Protein AF-E4XE89-F1 (afdb_monomer_lite)

Foldseek 3Di:
DDDDDPDDQAAAAQQDADLLRHGARGGCRVCVNVVRTDAAQDACQDQDPLRDGRRDGDDNDGDAAQDFDQDDDPVGDGRDGSPDDDDAQQDADPDPPGRDGRRPLPPPDVQPCQFDQDAAPVRHGGRDGDPNPDPNPCSYLCCDCVNPVVNVVVRPDPGPDPPPVVPPVVVPPPPPPPDPPPVVVVVVVVVVVVVVVVVVVVVVVVVPDD

pLDDT: mean 71.31, std 17.07, range [30.36, 91.56]

Organism: Oikopleura dioica (NCBI:txid34765)

Sequence (210 aa):
MYEGTCGGACTMPCDELLPCGHPCGGSCGTCNGGLLHEKCSRACGRTLMCGHICNEPCHEVCPPCDQKCSKRCSHSKCDHPCWEECVPCIEECLERGCHKVCSSGDCNHEKSSIPCQVYRSCGHKCELVQHDTDCAELHSRDNCAQCVPEVSDLFYDPIMISEDSGNILSKMQDADAQLPPLQLRIQYLEQEIFDNQGEIQRRNGKDNKF

Structure (mmCIF, N/CA/C/O backbone):
data_AF-E4XE89-F1
#
_entry.id   AF-E4XE89-F1
#
loop_
_atom_site.group_PDB
_atom_site.id
_atom_site.type_symbol
_atom_site.label_atom_id
_atom_site.label_alt_id
_atom_site.label_comp_id
_atom_site.label_asym_id
_atom_site.label_entity_id
_atom_site.label_seq_id
_atom_site.pdbx_PDB_ins_code
_atom_site.Cartn_x
_atom_site.Cartn_y
_atom_site.Cartn_z
_atom_site.occupancy
_atom_site.B_iso_or_equiv
_atom_site.auth_seq_id
_atom_site.auth_comp_id
_atom_site.auth_asym_id
_atom_site.auth_atom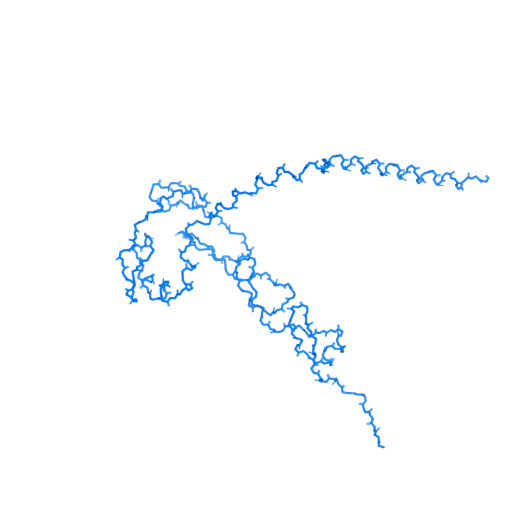_id
_atom_site.pdbx_PDB_model_num
ATOM 1 N N . MET A 1 1 ? 31.134 -9.978 -54.373 1.00 47.25 1 MET A N 1
ATOM 2 C CA . MET A 1 1 ? 30.123 -10.491 -53.422 1.00 47.25 1 MET A CA 1
ATOM 3 C C . MET A 1 1 ? 30.744 -10.323 -52.044 1.00 47.25 1 MET A C 1
ATOM 5 O O . MET A 1 1 ? 31.717 -11.004 -51.775 1.00 47.25 1 MET A O 1
ATOM 9 N N . TYR A 1 2 ? 30.426 -9.298 -51.263 1.00 41.41 2 TYR A N 1
ATOM 10 C CA . TYR A 1 2 ? 29.114 -8.992 -50.693 1.00 41.41 2 TYR A CA 1
ATOM 11 C C . TYR A 1 2 ? 28.953 -7.472 -50.509 1.00 41.41 2 TYR A C 1
ATOM 13 O O . TYR A 1 2 ? 29.866 -6.794 -50.048 1.00 41.41 2 TYR A O 1
ATOM 21 N N . GLU A 1 3 ? 27.796 -6.941 -50.891 1.00 48.56 3 GLU A N 1
ATOM 22 C CA . GLU A 1 3 ? 27.367 -5.596 -50.514 1.00 48.56 3 GLU A CA 1
ATOM 23 C C . GLU A 1 3 ? 26.830 -5.664 -49.079 1.00 48.56 3 GLU A C 1
ATOM 25 O O . GLU A 1 3 ? 25.895 -6.411 -48.799 1.00 48.56 3 GLU A O 1
ATOM 30 N N . GLY A 1 4 ? 27.459 -4.943 -48.151 1.00 51.34 4 GLY A N 1
ATOM 31 C CA . GLY A 1 4 ? 27.006 -4.843 -46.765 1.00 51.34 4 GLY A CA 1
ATOM 32 C C . GLY A 1 4 ? 26.141 -3.603 -46.589 1.00 51.34 4 GLY A C 1
ATOM 33 O O . GLY A 1 4 ? 26.660 -2.510 -46.379 1.00 51.34 4 GLY A O 1
ATOM 34 N N . THR A 1 5 ? 24.825 -3.761 -46.683 1.00 51.66 5 THR A N 1
ATOM 35 C CA . THR A 1 5 ? 23.858 -2.714 -46.344 1.00 51.66 5 THR A CA 1
ATOM 36 C C . THR A 1 5 ? 23.955 -2.368 -44.854 1.00 51.66 5 THR A C 1
ATOM 38 O O . THR A 1 5 ? 23.503 -3.127 -43.998 1.00 51.66 5 THR A O 1
ATOM 41 N N . CYS A 1 6 ? 24.526 -1.207 -44.540 1.00 55.97 6 CYS A N 1
ATOM 42 C CA . CYS A 1 6 ? 24.378 -0.532 -43.252 1.00 55.97 6 CYS A CA 1
ATOM 43 C C . CYS A 1 6 ? 22.986 0.120 -43.223 1.00 55.97 6 CYS A C 1
ATOM 45 O O . CYS A 1 6 ? 22.786 1.182 -43.807 1.00 55.97 6 CYS A O 1
ATOM 47 N N . GLY A 1 7 ? 21.995 -0.549 -42.634 1.00 56.38 7 GLY A N 1
ATOM 48 C CA . GLY A 1 7 ? 20.634 -0.000 -42.585 1.00 56.38 7 GLY A CA 1
ATOM 49 C C . GLY A 1 7 ? 19.595 -0.817 -41.819 1.00 56.38 7 GLY A C 1
ATOM 50 O O . GLY A 1 7 ? 18.410 -0.519 -41.922 1.00 56.38 7 GLY A O 1
ATOM 51 N N . GLY A 1 8 ? 19.998 -1.848 -41.072 1.00 63.81 8 GLY A N 1
ATOM 52 C CA . GLY A 1 8 ? 19.100 -2.583 -40.181 1.00 63.81 8 GLY A CA 1
ATOM 53 C C . GLY A 1 8 ? 19.344 -2.176 -38.733 1.00 63.81 8 GLY A C 1
ATOM 54 O O . GLY A 1 8 ? 20.485 -2.229 -38.275 1.00 63.81 8 GLY A O 1
ATOM 55 N N . ALA A 1 9 ? 18.295 -1.782 -38.007 1.00 74.31 9 ALA A N 1
ATOM 56 C CA . ALA A 1 9 ? 18.374 -1.656 -36.554 1.00 74.31 9 ALA A CA 1
ATOM 57 C C . ALA A 1 9 ? 18.756 -3.020 -35.956 1.00 74.31 9 ALA A C 1
ATOM 59 O O . ALA A 1 9 ? 18.206 -4.046 -36.357 1.00 74.31 9 ALA A O 1
ATOM 60 N N . CYS A 1 10 ? 19.714 -3.046 -35.029 1.00 82.50 10 CYS A N 1
ATOM 61 C CA . CYS A 1 10 ? 20.137 -4.292 -34.396 1.00 82.50 10 CYS A CA 1
ATOM 62 C C . CYS A 1 10 ? 18.983 -4.885 -33.574 1.00 82.50 10 CYS A C 1
ATOM 64 O O . CYS A 1 10 ? 18.426 -4.210 -32.714 1.00 82.50 10 CYS A O 1
ATOM 66 N N . THR A 1 11 ? 18.635 -6.147 -33.814 1.00 85.75 11 THR A N 1
ATOM 67 C CA . THR A 1 11 ? 17.503 -6.824 -33.156 1.00 85.75 11 THR A CA 1
ATOM 68 C C . THR A 1 11 ? 17.924 -7.809 -32.067 1.00 85.75 11 THR A C 1
ATOM 70 O O . THR A 1 11 ? 17.067 -8.457 -31.472 1.00 85.75 11 THR A O 1
ATOM 73 N N . MET A 1 12 ? 19.226 -7.933 -31.789 1.00 87.69 12 MET A N 1
ATOM 74 C CA . MET A 1 12 ? 19.729 -8.800 -30.718 1.00 87.69 12 MET A CA 1
ATOM 75 C C . MET A 1 12 ? 19.182 -8.352 -29.355 1.00 87.69 12 MET A C 1
ATOM 77 O O . MET A 1 12 ? 19.111 -7.140 -29.130 1.00 87.69 12 MET A O 1
ATOM 81 N N . PRO A 1 13 ? 18.809 -9.283 -28.455 1.00 89.19 13 PRO A N 1
ATOM 82 C CA . PRO A 1 13 ? 18.333 -8.939 -27.118 1.00 89.19 13 PRO A CA 1
ATOM 83 C C . PRO A 1 13 ? 19.398 -8.167 -26.337 1.00 89.19 13 PRO A C 1
ATOM 85 O O . PRO A 1 13 ? 20.599 -8.307 -26.572 1.00 89.19 13 PRO A O 1
ATOM 88 N N . CYS A 1 14 ? 18.942 -7.314 -25.429 1.00 89.88 14 CYS A N 1
ATOM 89 C CA . CYS A 1 14 ? 19.815 -6.608 -24.511 1.00 89.88 14 CYS A CA 1
ATOM 90 C C . CYS A 1 14 ? 20.020 -7.442 -23.238 1.00 89.88 14 CYS A C 1
ATOM 92 O O . CYS A 1 14 ? 19.079 -7.630 -22.473 1.00 89.88 14 CYS A O 1
ATOM 94 N N . ASP A 1 15 ? 21.249 -7.900 -22.995 1.00 85.69 15 ASP A N 1
ATOM 95 C CA . ASP A 1 15 ? 21.578 -8.787 -21.865 1.00 85.69 15 ASP A CA 1
ATOM 96 C C . ASP A 1 15 ? 21.959 -8.037 -20.567 1.00 85.69 15 ASP A C 1
ATOM 98 O O . ASP A 1 15 ? 22.442 -8.641 -19.610 1.00 85.69 15 ASP A O 1
ATOM 102 N N . GLU A 1 16 ? 21.744 -6.720 -20.516 1.00 88.88 16 GLU A N 1
ATOM 103 C CA . GLU A 1 16 ? 22.080 -5.881 -19.358 1.00 88.88 16 GLU A CA 1
ATOM 104 C C . GLU A 1 16 ? 20.993 -5.883 -18.276 1.00 88.88 16 GLU A C 1
ATOM 106 O O . GLU A 1 16 ? 19.790 -6.000 -18.549 1.00 88.88 16 GLU A O 1
ATOM 111 N N . LEU A 1 17 ? 21.424 -5.690 -17.027 1.00 89.69 17 LEU A N 1
ATOM 112 C CA . LEU A 1 17 ? 20.529 -5.497 -15.889 1.00 89.69 17 LEU A CA 1
ATOM 113 C C . LEU A 1 17 ? 20.209 -4.010 -15.716 1.00 89.69 17 LEU A C 1
ATOM 115 O O . LEU A 1 17 ? 21.091 -3.162 -15.618 1.00 89.69 17 LEU A O 1
ATOM 119 N N . LEU A 1 18 ? 18.919 -3.697 -15.624 1.00 88.44 18 LEU A N 1
ATOM 120 C CA . LEU A 1 18 ? 18.443 -2.366 -15.265 1.00 88.44 18 LEU A CA 1
ATOM 121 C C . LEU A 1 18 ? 18.816 -2.042 -13.805 1.00 88.44 18 LEU A C 1
ATOM 123 O O . LEU A 1 18 ? 18.972 -2.964 -13.003 1.00 88.44 18 LEU A O 1
ATOM 127 N N . PRO A 1 19 ? 18.837 -0.758 -13.393 1.00 85.56 19 PRO A N 1
ATOM 128 C CA . PRO A 1 19 ? 19.132 -0.362 -12.007 1.00 85.56 19 PRO A CA 1
ATOM 129 C C . PRO A 1 19 ? 18.223 -1.011 -10.953 1.00 85.56 19 PRO A C 1
ATOM 131 O O . PRO A 1 19 ? 18.616 -1.197 -9.807 1.00 85.56 19 PRO A O 1
ATOM 134 N N . CYS A 1 20 ? 17.008 -1.401 -11.347 1.00 85.19 20 CYS A N 1
ATOM 135 C CA . CYS A 1 20 ? 16.081 -2.145 -10.495 1.00 85.19 20 CYS A CA 1
ATOM 136 C C . CYS A 1 20 ? 16.442 -3.634 -10.299 1.00 85.19 20 CYS A C 1
ATOM 138 O O . CYS A 1 20 ? 15.731 -4.336 -9.586 1.00 85.19 20 CYS A O 1
ATOM 140 N N . GLY A 1 21 ? 17.507 -4.133 -10.936 1.00 86.81 21 GLY A N 1
ATOM 141 C CA . GLY A 1 21 ? 17.964 -5.525 -10.867 1.00 86.81 21 GLY A CA 1
ATOM 142 C C . GLY A 1 21 ? 17.283 -6.481 -11.854 1.00 86.81 21 GLY A C 1
ATOM 143 O O . GLY A 1 21 ? 17.607 -7.666 -11.885 1.00 86.81 21 GLY A O 1
ATOM 144 N N . HIS A 1 22 ? 16.347 -5.998 -12.674 1.00 89.44 22 HIS A N 1
ATOM 145 C CA . HIS A 1 22 ? 15.684 -6.799 -13.704 1.00 89.44 22 HIS A CA 1
ATOM 146 C C . HIS A 1 22 ? 16.425 -6.749 -15.049 1.00 89.44 22 HIS A C 1
ATOM 148 O O . HIS A 1 22 ? 16.944 -5.691 -15.401 1.00 89.44 22 HIS A O 1
ATOM 154 N N . PRO A 1 23 ? 16.424 -7.837 -15.843 1.00 90.12 23 PRO A N 1
ATOM 155 C CA . PRO A 1 23 ? 16.986 -7.816 -17.190 1.00 90.12 23 PRO A CA 1
ATOM 156 C C . PRO A 1 23 ? 16.210 -6.857 -18.093 1.00 90.12 23 PRO A C 1
ATOM 158 O O . PRO A 1 23 ? 14.981 -6.745 -17.994 1.00 90.12 23 PRO A O 1
ATOM 161 N N . CYS A 1 24 ? 16.936 -6.174 -18.973 1.00 91.56 24 CYS A N 1
ATOM 162 C CA . CYS A 1 24 ? 16.351 -5.301 -19.976 1.00 91.56 24 CYS A CA 1
ATOM 163 C C . CYS A 1 24 ? 15.461 -6.109 -20.938 1.00 91.56 24 CYS A C 1
ATOM 165 O O . CYS A 1 24 ? 15.856 -7.153 -21.444 1.00 91.56 24 CYS A O 1
ATOM 167 N N . GLY A 1 25 ? 14.243 -5.622 -21.197 1.00 90.19 25 GLY A N 1
ATOM 168 C CA . GLY A 1 25 ? 13.323 -6.236 -22.165 1.00 90.19 25 GLY A CA 1
ATOM 169 C C . GLY A 1 25 ? 13.547 -5.790 -23.614 1.00 90.19 25 GLY A C 1
ATOM 170 O O . GLY A 1 25 ? 12.843 -6.261 -24.503 1.00 90.19 25 GLY A O 1
ATOM 171 N N . GLY A 1 26 ? 14.484 -4.862 -23.837 1.00 90.75 26 GLY A N 1
ATOM 172 C CA . GLY A 1 26 ? 14.757 -4.258 -25.137 1.00 90.75 26 GLY A CA 1
ATOM 173 C C . GLY A 1 26 ? 15.736 -5.054 -26.005 1.00 90.75 26 GLY A C 1
ATOM 174 O O . GLY A 1 26 ? 16.232 -6.123 -25.649 1.00 90.75 26 GLY A O 1
ATOM 175 N N . SER A 1 27 ? 16.054 -4.478 -27.159 1.00 90.38 27 SER A N 1
ATOM 176 C CA . SER A 1 27 ? 17.048 -4.969 -28.117 1.00 90.38 27 SER A CA 1
ATOM 177 C C . SER A 1 27 ? 18.202 -3.978 -28.239 1.00 90.38 27 SER A C 1
ATOM 179 O O . SER A 1 27 ? 18.071 -2.817 -27.871 1.00 90.38 27 SER A O 1
ATOM 181 N N . CYS A 1 28 ? 19.337 -4.385 -28.800 1.00 86.94 28 CYS A N 1
ATOM 182 C CA . CYS A 1 28 ? 20.474 -3.495 -29.045 1.00 86.94 28 CYS A CA 1
ATOM 183 C C . CYS A 1 28 ? 20.072 -2.226 -29.828 1.00 86.94 28 CYS A C 1
ATOM 185 O O . CYS A 1 28 ? 20.551 -1.137 -29.519 1.00 86.94 28 CYS A O 1
ATOM 187 N N . GLY A 1 29 ? 19.146 -2.336 -30.784 1.00 86.56 29 GLY A N 1
ATOM 188 C CA . GLY A 1 29 ? 18.604 -1.199 -31.524 1.00 86.56 29 GLY A CA 1
ATOM 189 C C . GLY A 1 29 ? 17.747 -0.269 -30.663 1.00 86.56 29 GLY A C 1
ATOM 190 O O . GLY A 1 29 ? 17.942 0.943 -30.718 1.00 86.56 29 GLY A O 1
ATOM 191 N N . THR A 1 30 ? 16.840 -0.807 -29.839 1.00 87.75 30 THR A N 1
ATOM 192 C CA . THR A 1 30 ? 15.988 0.019 -28.960 1.00 87.75 30 THR A CA 1
ATOM 193 C C . THR A 1 30 ? 16.750 0.589 -27.766 1.00 87.75 30 THR A C 1
ATOM 195 O O . THR A 1 30 ? 16.457 1.697 -27.330 1.00 87.75 30 THR A O 1
ATOM 198 N N . CYS A 1 31 ? 17.794 -0.107 -27.314 1.00 89.25 31 CYS A N 1
ATOM 199 C CA . CYS A 1 31 ? 18.694 0.336 -26.255 1.00 89.25 31 CYS A CA 1
ATOM 200 C C . CYS A 1 31 ? 19.787 1.308 -26.738 1.00 89.25 31 CYS A C 1
ATOM 202 O O . CYS A 1 31 ? 20.653 1.696 -25.950 1.00 89.25 31 CYS A O 1
ATOM 204 N N . ASN A 1 32 ? 19.803 1.661 -28.031 1.00 84.25 32 ASN A N 1
ATOM 205 C CA . ASN A 1 32 ? 20.844 2.468 -28.673 1.00 84.25 32 ASN A CA 1
ATOM 206 C C . ASN A 1 32 ? 22.269 1.972 -28.342 1.00 84.25 32 ASN A C 1
ATOM 208 O O . ASN A 1 32 ? 23.131 2.735 -27.910 1.00 84.25 32 ASN A O 1
ATOM 212 N N . GLY A 1 33 ? 22.485 0.658 -28.444 1.00 75.50 33 GLY A N 1
ATOM 213 C CA . GLY A 1 33 ? 23.756 0.018 -28.100 1.00 75.50 33 GLY A CA 1
ATOM 214 C C . GLY A 1 33 ? 24.110 0.033 -26.606 1.00 75.50 33 GLY A C 1
ATOM 215 O O . GLY A 1 33 ? 25.282 -0.107 -26.279 1.00 75.50 33 GLY A O 1
ATOM 216 N N . GLY A 1 34 ? 23.130 0.213 -25.712 1.00 78.56 34 GLY A N 1
ATOM 217 C CA . GLY A 1 34 ? 23.321 0.243 -24.252 1.00 78.56 34 GLY A CA 1
ATOM 218 C C . GLY A 1 34 ? 23.365 1.649 -23.643 1.00 78.56 34 GLY A C 1
ATOM 219 O O . GLY A 1 34 ? 23.565 1.794 -22.444 1.00 78.56 34 GLY A O 1
ATOM 220 N N . LEU A 1 35 ? 23.165 2.701 -24.443 1.00 83.19 35 LEU A N 1
ATOM 221 C CA . LEU A 1 35 ? 23.123 4.084 -23.952 1.00 83.19 35 LEU A CA 1
ATOM 222 C C . LEU A 1 35 ? 21.803 4.432 -23.252 1.00 83.19 35 LEU A C 1
ATOM 224 O O . LEU A 1 35 ? 21.795 5.248 -22.333 1.00 83.19 35 LEU A O 1
ATOM 228 N N . LEU A 1 36 ? 20.686 3.859 -23.708 1.00 87.56 36 LEU A N 1
ATOM 229 C CA . LEU A 1 36 ? 19.356 4.165 -23.184 1.00 87.56 36 LEU A CA 1
ATOM 230 C C . LEU A 1 36 ? 18.494 2.910 -23.173 1.00 87.56 36 LEU A C 1
ATOM 232 O O . LEU A 1 36 ? 17.827 2.606 -24.155 1.00 87.56 36 LEU A O 1
ATOM 236 N N . HIS A 1 37 ? 18.497 2.190 -22.058 1.00 89.56 37 HIS A N 1
ATOM 237 C CA . HIS A 1 37 ? 17.657 1.008 -21.910 1.00 89.56 37 HIS A CA 1
ATOM 238 C C . HIS A 1 37 ? 16.167 1.354 -21.835 1.00 89.56 37 HIS A C 1
ATOM 240 O O . HIS A 1 37 ? 15.767 2.413 -21.343 1.00 89.56 37 HIS A O 1
ATOM 246 N N . GLU A 1 38 ? 15.334 0.413 -22.275 1.00 88.12 38 GLU A N 1
ATOM 247 C CA . GLU A 1 38 ? 13.891 0.495 -22.075 1.00 88.12 38 GLU A CA 1
ATOM 248 C C . GLU A 1 38 ? 13.522 0.452 -20.586 1.00 88.12 38 GLU A C 1
ATOM 250 O O . GLU A 1 38 ? 14.207 -0.164 -19.763 1.00 88.12 38 GLU A O 1
ATOM 255 N N . LYS A 1 39 ? 12.401 1.098 -20.241 1.00 87.75 39 LYS A N 1
ATOM 256 C CA . LYS A 1 39 ? 11.850 1.050 -18.882 1.00 87.75 39 LYS A CA 1
ATOM 257 C C . LYS A 1 39 ? 11.511 -0.389 -18.505 1.00 87.75 39 LYS A C 1
ATOM 259 O O . LYS A 1 39 ? 11.044 -1.167 -19.336 1.00 87.75 39 LYS A O 1
ATOM 264 N N . CYS A 1 40 ? 11.694 -0.730 -17.232 1.00 90.50 40 CYS A N 1
ATOM 265 C CA . CYS A 1 40 ? 11.310 -2.049 -16.757 1.00 90.50 40 CYS A CA 1
ATOM 266 C C . CYS A 1 40 ? 9.785 -2.213 -16.832 1.00 90.50 40 CYS A C 1
ATOM 268 O O . CYS A 1 40 ? 9.034 -1.410 -16.285 1.00 90.50 40 CYS A O 1
ATOM 270 N N . SER A 1 41 ? 9.337 -3.277 -17.490 1.00 88.50 41 SER A N 1
ATOM 271 C CA . SER A 1 41 ? 7.922 -3.641 -17.614 1.00 88.50 41 SER A CA 1
ATOM 272 C C . SER A 1 41 ? 7.494 -4.739 -16.636 1.00 88.50 41 SER A C 1
ATOM 274 O O . SER A 1 41 ? 6.334 -5.145 -16.633 1.00 88.50 41 SER A O 1
ATOM 276 N N . ARG A 1 42 ? 8.413 -5.238 -15.796 1.00 88.94 42 ARG A N 1
ATOM 277 C CA . ARG A 1 42 ? 8.086 -6.235 -14.768 1.00 88.94 42 ARG A CA 1
ATOM 278 C C . ARG A 1 42 ? 7.291 -5.593 -13.638 1.00 88.94 42 ARG A C 1
ATOM 280 O O . ARG A 1 42 ? 7.562 -4.452 -13.271 1.00 88.94 42 ARG A O 1
ATOM 287 N N . ALA A 1 43 ? 6.357 -6.343 -13.059 1.00 89.06 43 ALA A N 1
ATOM 288 C CA . ALA A 1 43 ? 5.657 -5.928 -11.848 1.00 89.06 43 ALA A CA 1
ATOM 289 C C . ALA A 1 43 ? 6.661 -5.681 -10.711 1.00 89.06 43 ALA A C 1
ATOM 291 O O . ALA A 1 43 ? 7.622 -6.436 -10.553 1.00 89.06 43 ALA A O 1
ATOM 292 N N . CYS A 1 44 ? 6.453 -4.614 -9.938 1.00 89.88 44 CYS A N 1
ATOM 293 C CA . CYS A 1 44 ? 7.359 -4.242 -8.859 1.00 89.88 44 CYS A CA 1
ATOM 294 C C . CYS A 1 44 ? 7.305 -5.228 -7.682 1.00 89.88 44 CYS A C 1
ATOM 296 O O . CYS A 1 44 ? 8.342 -5.739 -7.267 1.00 89.88 44 CYS A O 1
ATOM 298 N N . GLY A 1 45 ? 6.118 -5.466 -7.114 1.00 88.12 45 GLY A N 1
ATOM 299 C CA . GLY A 1 45 ? 5.904 -6.415 -6.015 1.00 88.12 45 GLY A CA 1
ATOM 300 C C . GLY A 1 45 ? 6.565 -6.050 -4.677 1.00 88.12 45 GLY A C 1
ATOM 301 O O . GLY A 1 45 ? 6.438 -6.804 -3.718 1.00 88.12 45 GLY A O 1
ATOM 302 N N . ARG A 1 46 ? 7.267 -4.911 -4.578 1.00 87.31 46 ARG A N 1
ATOM 303 C CA . ARG A 1 46 ? 7.894 -4.449 -3.328 1.00 87.31 46 ARG A CA 1
ATOM 304 C C . ARG A 1 46 ? 6.842 -3.966 -2.329 1.00 87.31 46 ARG A C 1
ATOM 306 O O . ARG A 1 46 ? 5.933 -3.226 -2.706 1.00 87.31 46 ARG A O 1
ATOM 313 N N . THR A 1 47 ? 7.024 -4.304 -1.055 1.00 88.19 47 THR A N 1
ATOM 314 C CA . THR A 1 47 ? 6.260 -3.728 0.060 1.00 88.19 47 THR A CA 1
ATOM 315 C C . THR A 1 47 ? 6.695 -2.282 0.295 1.00 88.19 47 THR A C 1
ATOM 317 O O . THR A 1 47 ? 7.878 -2.001 0.482 1.00 88.19 47 THR A O 1
ATOM 320 N N . LEU A 1 48 ? 5.743 -1.354 0.251 1.00 86.94 48 LEU A N 1
ATOM 321 C CA . LEU A 1 48 ? 5.956 0.069 0.503 1.00 86.94 48 LEU A CA 1
ATOM 322 C C . LEU A 1 48 ? 6.021 0.352 2.010 1.00 86.94 48 LEU A C 1
ATOM 324 O O . LEU A 1 48 ? 5.593 -0.458 2.825 1.00 86.94 48 LEU A O 1
ATOM 328 N N . MET A 1 49 ? 6.479 1.548 2.389 1.00 82.94 49 MET A N 1
ATOM 329 C CA . MET A 1 49 ? 6.576 1.968 3.800 1.00 82.94 49 MET A CA 1
ATOM 330 C C . MET A 1 49 ? 5.227 1.959 4.541 1.00 82.94 49 MET A C 1
ATOM 332 O O . MET A 1 49 ? 5.190 1.850 5.759 1.00 82.94 49 MET A O 1
ATOM 336 N N . CYS A 1 50 ? 4.115 2.063 3.808 1.00 81.69 50 CYS A N 1
ATOM 337 C CA . CYS A 1 50 ? 2.760 1.942 4.350 1.00 81.69 50 CYS A CA 1
ATOM 338 C C . CYS A 1 50 ? 2.291 0.484 4.535 1.00 81.69 50 CYS A C 1
ATOM 340 O O . CYS A 1 50 ? 1.161 0.268 4.958 1.00 81.69 50 CYS A O 1
ATOM 342 N N . GLY A 1 51 ? 3.112 -0.508 4.178 1.00 85.12 51 GLY A N 1
ATOM 343 C CA . GLY A 1 51 ? 2.784 -1.936 4.231 1.00 85.12 51 GLY A CA 1
ATOM 344 C C . GLY A 1 51 ? 2.078 -2.487 2.985 1.00 85.12 51 GLY A C 1
ATOM 345 O O . GLY A 1 51 ? 2.021 -3.700 2.812 1.00 85.12 51 GLY A O 1
ATOM 346 N N . HIS A 1 52 ? 1.576 -1.638 2.082 1.00 86.75 52 HIS A N 1
ATOM 347 C CA . HIS A 1 52 ? 0.947 -2.097 0.838 1.00 86.75 52 HIS A CA 1
ATOM 348 C C . HIS A 1 52 ? 1.968 -2.601 -0.191 1.00 86.75 52 HIS A C 1
ATOM 350 O O . HIS A 1 52 ? 3.084 -2.087 -0.285 1.00 86.75 52 HIS A O 1
ATOM 356 N N . ILE A 1 53 ? 1.561 -3.570 -1.013 1.00 89.19 53 ILE A N 1
ATOM 357 C CA . ILE A 1 53 ? 2.363 -4.079 -2.132 1.00 89.19 53 ILE A CA 1
ATOM 358 C C . ILE A 1 53 ? 2.245 -3.126 -3.328 1.00 89.19 53 ILE A C 1
ATOM 360 O O . ILE A 1 53 ? 1.147 -2.738 -3.725 1.00 89.19 53 ILE A O 1
ATOM 364 N N . CYS A 1 54 ? 3.382 -2.757 -3.920 1.00 89.12 54 CYS A N 1
ATOM 365 C CA . CYS A 1 54 ? 3.435 -1.959 -5.140 1.00 89.12 54 CYS A CA 1
ATOM 366 C C . CYS A 1 54 ? 3.046 -2.803 -6.363 1.00 89.12 54 CYS A C 1
ATOM 368 O O . CYS A 1 54 ? 3.792 -3.699 -6.769 1.00 89.12 54 CYS A O 1
ATOM 370 N N . ASN A 1 55 ? 1.903 -2.475 -6.967 1.00 88.44 55 ASN A N 1
ATOM 371 C CA . ASN A 1 55 ? 1.371 -3.157 -8.152 1.00 88.44 55 ASN A CA 1
ATOM 372 C C . ASN A 1 55 ? 1.779 -2.494 -9.480 1.00 88.44 55 ASN A C 1
ATOM 374 O O . ASN A 1 55 ? 1.466 -3.014 -10.548 1.00 88.44 55 ASN A O 1
ATOM 378 N N . GLU A 1 56 ? 2.506 -1.378 -9.418 1.00 89.69 56 GLU A N 1
ATOM 379 C CA . GLU A 1 56 ? 2.981 -0.651 -10.595 1.00 89.69 56 GLU A CA 1
ATOM 380 C C . GLU A 1 56 ? 4.188 -1.335 -11.266 1.00 89.69 56 GLU A C 1
ATOM 382 O O . GLU A 1 56 ? 4.877 -2.163 -10.646 1.00 89.69 56 GLU A O 1
ATOM 387 N N . PRO A 1 57 ? 4.499 -0.976 -12.530 1.00 90.38 57 PRO A N 1
ATOM 388 C CA . PRO A 1 57 ? 5.742 -1.374 -13.172 1.00 90.38 57 PRO A CA 1
ATOM 389 C C . PRO A 1 57 ? 6.954 -0.987 -12.326 1.00 90.38 57 PRO A C 1
ATOM 391 O O . PRO A 1 57 ? 6.993 0.057 -11.665 1.00 90.38 57 PRO A O 1
ATOM 394 N N . CYS A 1 58 ? 7.961 -1.851 -12.342 1.00 90.75 58 CYS A N 1
ATOM 395 C CA . CYS A 1 58 ? 9.166 -1.666 -11.564 1.00 90.75 58 CYS A CA 1
ATOM 396 C C . CYS A 1 58 ? 9.895 -0.388 -12.002 1.00 90.75 58 CYS A C 1
ATOM 398 O O . CYS A 1 58 ? 10.231 -0.196 -13.168 1.00 90.75 58 CYS A O 1
ATOM 400 N N . HIS A 1 59 ? 10.171 0.474 -11.035 1.00 86.00 59 HIS A N 1
ATOM 401 C CA . HIS A 1 59 ? 10.984 1.673 -11.197 1.00 86.00 59 HIS A CA 1
ATOM 402 C C . HIS A 1 59 ? 12.125 1.633 -10.183 1.00 86.00 59 HIS A C 1
ATOM 404 O O . HIS A 1 59 ? 12.093 0.839 -9.247 1.00 86.00 59 HIS A O 1
ATOM 410 N N . GLU A 1 60 ? 13.139 2.479 -10.329 1.00 84.38 60 GLU A N 1
ATOM 411 C CA . GLU A 1 60 ? 14.193 2.595 -9.313 1.00 84.38 60 GLU A CA 1
ATOM 412 C C . GLU A 1 60 ? 13.579 2.941 -7.942 1.00 84.38 60 GLU A C 1
ATOM 414 O O . GLU A 1 60 ? 13.746 2.212 -6.958 1.00 84.38 60 GLU A O 1
ATOM 419 N N . VAL A 1 61 ? 12.713 3.956 -7.941 1.00 85.44 61 VAL A N 1
ATOM 420 C CA . VAL A 1 61 ? 11.918 4.395 -6.793 1.00 85.44 61 VAL A CA 1
ATOM 421 C C . VAL A 1 61 ? 10.443 4.114 -7.065 1.00 85.44 61 VAL A C 1
ATOM 423 O O . VAL A 1 61 ? 9.926 4.466 -8.125 1.00 85.44 61 VAL A O 1
ATOM 426 N N . CYS A 1 62 ? 9.762 3.459 -6.123 1.00 87.50 62 CYS A N 1
ATOM 427 C CA . CYS A 1 62 ? 8.323 3.235 -6.233 1.00 87.50 62 CYS A CA 1
ATOM 428 C C . CYS A 1 62 ? 7.555 4.564 -6.162 1.00 87.50 62 CYS A C 1
ATOM 430 O O . CYS A 1 62 ? 7.924 5.429 -5.363 1.00 87.50 62 CYS A O 1
ATOM 432 N N . PRO A 1 63 ? 6.458 4.709 -6.923 1.00 88.19 63 PRO A N 1
ATOM 433 C CA . PRO A 1 63 ? 5.545 5.826 -6.728 1.00 88.19 63 PRO A CA 1
ATOM 434 C C . PRO A 1 63 ? 4.893 5.767 -5.333 1.00 88.19 63 PRO A C 1
ATOM 436 O O . PRO A 1 63 ? 4.917 4.715 -4.677 1.00 88.19 63 PRO A O 1
ATOM 439 N N . PRO A 1 64 ? 4.292 6.878 -4.870 1.00 87.12 64 PRO A N 1
ATOM 440 C CA . PRO A 1 64 ? 3.426 6.862 -3.699 1.00 87.12 64 PRO A CA 1
ATOM 441 C C . PRO A 1 64 ? 2.344 5.788 -3.837 1.00 87.12 64 PRO A C 1
ATOM 443 O O . PRO A 1 64 ? 1.823 5.550 -4.925 1.00 87.12 64 PRO A O 1
ATOM 446 N N . CYS A 1 65 ? 2.015 5.146 -2.720 1.00 89.00 65 CYS A N 1
ATOM 447 C CA . CYS A 1 65 ? 0.914 4.190 -2.651 1.00 89.00 65 CYS A CA 1
ATOM 448 C C . CYS A 1 65 ? -0.396 4.878 -3.069 1.00 89.00 65 CYS A C 1
ATOM 450 O O . CYS A 1 65 ? -0.648 5.997 -2.655 1.00 89.00 65 CYS A O 1
ATOM 452 N N . ASP A 1 66 ? -1.235 4.226 -3.865 1.00 86.81 66 ASP A N 1
ATOM 453 C CA . ASP A 1 66 ? -2.553 4.730 -4.286 1.00 86.81 66 ASP A CA 1
ATOM 454 C C . ASP A 1 66 ? -3.713 3.990 -3.597 1.00 86.81 66 ASP A C 1
ATOM 456 O O . ASP A 1 66 ? -4.888 4.305 -3.796 1.00 86.81 66 ASP A O 1
ATOM 460 N N . GLN A 1 67 ? -3.379 3.002 -2.768 1.00 87.81 67 GLN A N 1
ATOM 461 C CA . GLN A 1 67 ? -4.340 2.182 -2.050 1.00 87.81 67 GLN A CA 1
ATOM 462 C C . GLN A 1 67 ? -5.041 2.987 -0.956 1.00 87.81 67 GLN A C 1
ATOM 464 O O . GLN A 1 67 ? -4.500 3.944 -0.393 1.00 87.81 67 GLN A O 1
ATOM 469 N N . LYS A 1 68 ? -6.256 2.559 -0.608 1.00 87.88 68 LYS A N 1
ATOM 470 C CA . LYS A 1 68 ? -6.976 3.107 0.544 1.00 87.88 68 LYS A CA 1
ATOM 471 C C . LYS A 1 68 ? -6.228 2.802 1.836 1.00 87.88 68 LYS A C 1
ATOM 473 O O . LYS A 1 68 ? -5.583 1.764 1.966 1.00 87.88 68 LYS A O 1
ATOM 478 N N . CYS A 1 69 ? -6.350 3.691 2.808 1.00 85.50 69 CYS A N 1
ATOM 479 C CA . CYS A 1 69 ? -5.810 3.459 4.132 1.00 85.50 69 CYS A CA 1
ATOM 480 C C . CYS A 1 69 ? -6.449 2.218 4.783 1.00 85.50 69 CYS A C 1
ATOM 482 O O . CYS A 1 69 ? -7.660 2.002 4.718 1.00 85.50 69 CYS A O 1
ATOM 484 N N . SER A 1 70 ? -5.622 1.395 5.429 1.00 82.62 70 SER A N 1
ATOM 485 C CA . SER A 1 70 ? -6.062 0.213 6.177 1.00 82.62 70 SER A CA 1
ATOM 486 C C . SER A 1 70 ? -6.539 0.547 7.595 1.00 82.62 70 SER A C 1
ATOM 488 O O . SER A 1 70 ? -7.162 -0.296 8.244 1.00 82.62 70 SER A O 1
ATOM 490 N N . LYS A 1 71 ? -6.289 1.773 8.084 1.00 78.94 71 LYS A N 1
ATOM 491 C CA . LYS A 1 71 ? -6.681 2.194 9.434 1.00 78.94 71 LYS A CA 1
ATOM 492 C C . LYS A 1 71 ? -8.202 2.237 9.586 1.00 78.94 71 LYS A C 1
ATOM 494 O O . LYS A 1 71 ? -8.932 2.746 8.734 1.00 78.94 71 LYS A O 1
ATOM 499 N N . ARG A 1 72 ? -8.673 1.740 10.725 1.00 84.06 72 ARG A N 1
ATOM 500 C CA . ARG A 1 72 ? -10.079 1.759 11.132 1.00 84.06 72 ARG A CA 1
ATOM 501 C C . ARG A 1 72 ? -10.186 1.822 12.650 1.00 84.06 72 ARG A C 1
ATOM 503 O O . ARG A 1 72 ? -9.269 1.406 13.351 1.00 84.06 72 ARG A O 1
ATOM 510 N N . CYS A 1 73 ? -11.326 2.285 13.133 1.00 79.00 73 CYS A N 1
ATOM 511 C CA . CYS A 1 73 ? -11.744 2.144 14.521 1.00 79.00 73 CYS A CA 1
ATOM 512 C C . CYS A 1 73 ? -13.111 1.444 14.576 1.00 79.00 73 CYS A C 1
ATOM 514 O O . CYS A 1 73 ? -13.622 0.967 13.558 1.00 79.00 73 CYS A O 1
ATOM 516 N N . SER A 1 74 ? -13.693 1.355 15.768 1.00 78.94 74 SER A N 1
ATOM 517 C CA . SER A 1 74 ? -15.040 0.820 15.967 1.00 78.94 74 SER A CA 1
ATOM 518 C C . SER A 1 74 ? -16.143 1.740 15.423 1.00 78.94 74 SER A C 1
ATOM 520 O O . SER A 1 74 ? -17.232 1.253 15.135 1.00 78.94 74 SER A O 1
ATOM 522 N N . HIS A 1 75 ? -15.858 3.032 15.220 1.00 77.62 75 HIS A N 1
ATOM 523 C CA . HIS A 1 75 ? -16.804 4.003 14.659 1.00 77.62 75 HIS A CA 1
ATOM 524 C C . HIS A 1 75 ? -16.797 4.033 13.130 1.00 77.62 75 HIS A C 1
ATOM 526 O O . HIS A 1 75 ? -17.843 4.065 12.486 1.00 77.62 75 HIS A O 1
ATOM 532 N N . SER A 1 76 ? -15.609 4.033 12.526 1.00 78.69 76 SER A N 1
ATOM 533 C CA . SER A 1 76 ? -15.460 4.249 11.089 1.00 78.69 76 SER A CA 1
ATOM 534 C C . SER A 1 76 ? -14.183 3.631 10.528 1.00 78.69 76 SER A C 1
ATOM 536 O O . SER A 1 76 ? -13.224 3.312 11.241 1.00 78.69 76 SER A O 1
ATOM 538 N N . LYS A 1 77 ? -14.181 3.450 9.208 1.00 83.56 77 LYS A N 1
ATOM 539 C CA . LYS A 1 77 ? -13.010 3.075 8.421 1.00 83.56 77 LYS A CA 1
ATOM 540 C C . LYS A 1 77 ? -12.458 4.324 7.736 1.00 83.56 77 LYS A C 1
ATOM 542 O O . LYS A 1 77 ? -13.232 5.157 7.275 1.00 83.56 77 LYS A O 1
ATOM 547 N N . CYS A 1 78 ? -11.135 4.442 7.649 1.00 83.94 78 CYS A N 1
ATOM 548 C CA . CYS A 1 78 ? -10.525 5.487 6.839 1.00 83.94 78 CYS A CA 1
ATOM 549 C C . CYS A 1 78 ? -10.730 5.177 5.348 1.00 83.94 78 CYS A C 1
ATOM 551 O O . CYS A 1 78 ? -10.342 4.111 4.871 1.00 83.94 78 CYS A O 1
ATOM 553 N N . ASP A 1 79 ? -11.328 6.115 4.615 1.00 85.44 79 ASP A N 1
ATOM 554 C CA . ASP A 1 79 ? -11.570 5.989 3.171 1.00 85.44 79 ASP A CA 1
ATOM 555 C C . ASP A 1 79 ? -10.591 6.801 2.309 1.00 85.44 79 ASP A C 1
ATOM 557 O O . ASP A 1 79 ? -10.653 6.736 1.078 1.00 85.44 79 ASP A O 1
ATOM 561 N N . HIS A 1 80 ? -9.670 7.526 2.945 1.00 86.62 80 HIS A N 1
ATOM 562 C CA . HIS A 1 80 ? -8.638 8.314 2.278 1.00 86.62 80 HIS A CA 1
ATOM 563 C C . HIS A 1 80 ? -7.501 7.436 1.731 1.00 86.62 80 HIS A C 1
ATOM 565 O O . HIS A 1 80 ? -7.306 6.302 2.190 1.00 86.62 80 HIS A O 1
ATOM 571 N N . PRO A 1 81 ? -6.725 7.942 0.758 1.00 89.06 81 PRO A N 1
ATOM 572 C CA . PRO A 1 81 ? -5.483 7.310 0.338 1.00 89.06 81 PRO A CA 1
ATOM 573 C C . PRO A 1 81 ? -4.511 7.090 1.507 1.00 89.06 81 PRO A C 1
ATOM 575 O O . PRO A 1 81 ? -4.391 7.910 2.411 1.00 89.06 81 PRO A O 1
ATOM 578 N N . CYS A 1 82 ? -3.768 5.986 1.462 1.00 87.44 82 CYS A N 1
ATOM 579 C CA . CYS A 1 82 ? -2.796 5.553 2.477 1.00 87.44 82 CYS A CA 1
ATOM 580 C C . CYS A 1 82 ? -1.695 6.582 2.811 1.00 87.44 82 CYS A C 1
ATOM 582 O O . CYS A 1 82 ? -1.090 6.496 3.877 1.00 87.44 82 CYS A O 1
ATOM 584 N N . TRP A 1 83 ? -1.388 7.497 1.889 1.00 85.25 83 TRP A N 1
ATOM 585 C CA . TRP A 1 83 ? -0.346 8.516 2.041 1.00 85.25 83 TRP A CA 1
ATOM 586 C C . TRP A 1 83 ? -0.858 9.810 2.673 1.00 85.25 83 TRP A C 1
ATOM 588 O O . TRP A 1 83 ? -0.046 10.649 3.060 1.00 85.25 83 TRP A O 1
ATOM 598 N N . GLU A 1 84 ? -2.177 9.981 2.776 1.00 86.81 84 GLU A N 1
ATOM 599 C CA . GLU A 1 84 ? -2.765 11.097 3.504 1.00 86.81 84 GLU A CA 1
ATOM 600 C C . GLU A 1 84 ? -2.746 10.811 5.010 1.00 86.81 84 GLU A C 1
ATOM 602 O O . GLU A 1 84 ? -2.952 9.680 5.468 1.00 86.81 84 GLU A O 1
ATOM 607 N N . GLU A 1 85 ? -2.496 11.855 5.800 1.00 84.19 85 GLU A N 1
ATOM 608 C CA . GLU A 1 85 ? -2.605 11.762 7.250 1.00 84.19 85 GLU A CA 1
ATOM 609 C C . GLU A 1 85 ? -4.050 11.432 7.642 1.00 84.19 85 GLU A C 1
ATOM 611 O O . GLU A 1 85 ? -5.009 12.044 7.172 1.00 84.19 85 GLU A O 1
ATOM 616 N N . CYS A 1 86 ? -4.214 10.440 8.517 1.00 85.19 86 CYS A N 1
ATOM 617 C CA . CYS A 1 86 ? -5.537 10.063 8.991 1.00 85.19 86 CYS A CA 1
ATOM 618 C C . CYS A 1 86 ? -6.034 11.077 10.014 1.00 85.19 86 CYS A C 1
ATOM 620 O O . CYS A 1 86 ? -5.370 11.319 11.022 1.00 85.19 86 CYS A O 1
ATOM 622 N N . VAL A 1 87 ? -7.244 11.589 9.793 1.00 84.56 87 VAL A N 1
ATOM 623 C CA . VAL A 1 87 ? -7.926 12.422 10.781 1.00 84.56 87 VAL A CA 1
ATOM 624 C C . VAL A 1 87 ? -8.232 11.565 12.016 1.00 84.56 87 VAL A C 1
ATOM 626 O O . VAL A 1 87 ? -8.853 10.506 11.876 1.00 84.56 87 VAL A O 1
ATOM 629 N N . PRO A 1 88 ? -7.807 11.982 13.221 1.00 85.31 88 PRO A N 1
ATOM 630 C CA . PRO A 1 88 ? -8.135 11.260 14.440 1.00 85.31 88 PRO A CA 1
ATOM 631 C C . PRO A 1 88 ? -9.655 11.243 14.650 1.00 85.31 88 PRO A C 1
ATOM 633 O O . PRO A 1 88 ? -10.328 12.269 14.566 1.00 85.31 88 PRO A O 1
ATOM 636 N N . CYS A 1 89 ? -10.202 10.068 14.952 1.00 83.56 89 CYS A N 1
ATOM 637 C CA . CYS A 1 89 ? -11.578 9.907 15.406 1.00 83.56 89 CYS A CA 1
ATOM 638 C C . CYS A 1 89 ? -11.813 10.658 16.729 1.00 83.56 89 CYS A C 1
ATOM 640 O O . CYS A 1 89 ? -11.128 10.401 17.727 1.00 83.56 89 CYS A O 1
ATOM 642 N N . ILE A 1 90 ? -12.800 11.556 16.728 1.00 84.88 90 ILE A N 1
ATOM 643 C CA . ILE A 1 90 ? -13.181 12.385 17.880 1.00 84.88 90 ILE A CA 1
ATOM 644 C C . ILE A 1 90 ? -14.430 11.876 18.619 1.00 84.88 90 ILE A C 1
ATOM 646 O O . ILE A 1 90 ? -14.894 12.527 19.550 1.00 84.88 90 ILE A O 1
ATOM 650 N N . GLU A 1 91 ? -14.985 10.738 18.197 1.00 82.00 91 GLU A N 1
ATOM 651 C CA . GLU A 1 91 ? -16.163 10.139 18.829 1.00 82.00 91 GLU A CA 1
ATOM 652 C C . GLU A 1 91 ? -15.821 9.569 20.211 1.00 82.00 91 GLU A C 1
ATOM 654 O O . GLU A 1 91 ? -14.680 9.169 20.476 1.00 82.00 91 GLU A O 1
ATOM 659 N N . GLU A 1 92 ? -16.814 9.549 21.101 1.00 80.94 92 GLU A N 1
ATOM 660 C CA . GLU A 1 92 ? -16.695 8.899 22.406 1.00 80.94 92 GLU A CA 1
ATOM 661 C C . GLU A 1 92 ? -16.546 7.390 22.223 1.00 80.94 92 GLU A C 1
ATOM 663 O O . GLU A 1 92 ? -17.225 6.791 21.397 1.00 80.94 92 GLU A O 1
ATOM 668 N N . CYS A 1 93 ? -15.666 6.762 22.999 1.00 80.56 93 CYS A N 1
ATOM 669 C CA . CYS A 1 93 ? -15.488 5.320 22.937 1.00 80.56 93 CYS A CA 1
ATOM 670 C C . CYS A 1 93 ? -16.808 4.564 23.193 1.00 80.56 93 CYS A C 1
ATOM 672 O O . CYS A 1 93 ? -17.521 4.839 24.155 1.00 80.56 93 CYS A O 1
ATOM 674 N N . LEU A 1 94 ? -17.092 3.552 22.365 1.00 76.19 94 LEU A N 1
ATOM 675 C CA . LEU A 1 94 ? -18.269 2.684 22.505 1.00 76.19 94 LEU A CA 1
ATOM 676 C C . LEU A 1 94 ? -18.246 1.801 23.764 1.00 76.19 94 LEU A C 1
ATOM 678 O O . LEU A 1 94 ? -19.277 1.227 24.123 1.00 76.19 94 LEU A O 1
ATOM 682 N N . GLU A 1 95 ? -17.095 1.658 24.429 1.00 72.75 95 GLU A N 1
ATOM 683 C CA . GLU A 1 95 ? -16.987 0.817 25.619 1.00 72.75 95 GLU A CA 1
ATOM 684 C C . GLU A 1 95 ? -17.749 1.421 26.805 1.00 72.75 95 GLU A C 1
ATOM 686 O O . GLU A 1 95 ? -17.622 2.604 27.139 1.00 72.75 95 GLU A O 1
ATOM 691 N N . ARG A 1 96 ? -18.524 0.584 27.501 1.00 67.94 96 ARG A N 1
ATOM 692 C CA . ARG A 1 96 ? -19.378 1.044 28.600 1.00 67.94 96 ARG A CA 1
ATOM 693 C C . ARG A 1 96 ? -18.547 1.628 29.740 1.00 67.94 96 ARG A C 1
ATOM 695 O O . ARG A 1 96 ? -17.698 0.959 30.318 1.00 67.94 96 ARG A O 1
ATOM 702 N N . GLY A 1 97 ? -18.861 2.868 30.109 1.00 71.06 97 GLY A N 1
ATOM 703 C CA . GLY A 1 97 ? -18.178 3.582 31.190 1.00 71.06 97 GLY A CA 1
ATOM 704 C C . GLY A 1 97 ? -16.864 4.246 30.772 1.00 71.06 97 GLY A C 1
ATOM 705 O O . GLY A 1 97 ? -16.196 4.837 31.619 1.00 71.06 97 GLY A O 1
ATOM 706 N N . CYS A 1 98 ? -16.497 4.196 29.487 1.00 72.56 98 CYS A N 1
ATOM 707 C CA . CYS A 1 98 ? -15.392 4.978 28.954 1.00 72.56 98 CYS A CA 1
ATOM 708 C C . CYS A 1 98 ? -15.906 6.246 28.270 1.00 72.56 98 CYS A C 1
ATOM 710 O O . CYS A 1 98 ? -16.500 6.191 27.204 1.00 72.56 98 CYS A O 1
ATOM 712 N N . HIS A 1 99 ? -15.620 7.400 28.866 1.00 80.06 99 HIS A N 1
ATOM 713 C CA . HIS A 1 99 ? -15.972 8.714 28.311 1.00 80.06 99 HIS A CA 1
ATOM 714 C C . HIS A 1 99 ? -14.782 9.392 27.619 1.00 80.06 99 HIS A C 1
ATOM 716 O O . HIS A 1 99 ? -14.685 10.617 27.582 1.00 80.06 99 HIS A O 1
ATOM 722 N N . LYS A 1 100 ? -13.817 8.597 27.142 1.00 79.81 100 LYS A N 1
ATOM 723 C CA . LYS A 1 100 ? -12.642 9.105 26.428 1.00 79.81 100 LYS A CA 1
ATOM 724 C C . LYS A 1 100 ? -12.900 9.151 24.926 1.00 79.81 100 LYS A C 1
ATOM 726 O O . LYS A 1 100 ? -13.729 8.412 24.398 1.00 79.81 100 LYS A O 1
ATOM 731 N N . VAL A 1 101 ? -12.148 10.011 24.250 1.00 80.62 101 VAL A N 1
ATOM 732 C CA . VAL A 1 101 ? -12.160 10.137 22.792 1.00 80.62 101 VAL A CA 1
ATOM 733 C C . VAL A 1 101 ? -11.460 8.932 22.162 1.00 80.62 101 VAL A C 1
ATOM 735 O O . VAL A 1 101 ? -10.378 8.558 22.594 1.00 80.62 101 VAL A O 1
ATOM 738 N N . CYS A 1 102 ? -12.027 8.360 21.100 1.00 79.69 102 CYS A N 1
ATOM 739 C CA . CYS A 1 102 ? -11.519 7.154 20.436 1.00 79.69 102 CYS A CA 1
ATOM 740 C C . CYS A 1 102 ? -10.022 7.205 20.075 1.00 79.69 102 CYS A C 1
ATOM 742 O O . CYS A 1 102 ? -9.332 6.191 20.155 1.00 79.69 102 CYS A O 1
ATOM 744 N N . SER A 1 103 ? -9.512 8.367 19.662 1.00 80.75 103 SER A N 1
ATOM 745 C CA . SER A 1 103 ? -8.107 8.523 19.252 1.00 80.75 103 SER A CA 1
ATOM 746 C C . SER A 1 103 ? -7.126 8.750 20.394 1.00 80.75 103 SER A C 1
ATOM 748 O O . SER A 1 103 ? -5.937 8.901 20.129 1.00 80.75 103 SER A O 1
ATOM 750 N N . SER A 1 104 ? -7.583 8.813 21.647 1.00 75.50 104 SER A N 1
ATOM 751 C CA . SER A 1 104 ? -6.688 9.101 22.769 1.00 75.50 104 SER A CA 1
ATOM 752 C C . SER A 1 104 ? -5.706 7.959 23.046 1.00 75.50 104 SER A C 1
ATOM 754 O O . SER A 1 104 ? -4.660 8.202 23.641 1.00 75.50 104 SER A O 1
ATOM 756 N N . GLY A 1 105 ? -6.004 6.729 22.600 1.00 66.69 105 GLY A N 1
ATOM 757 C CA . GLY A 1 105 ? -5.106 5.566 22.686 1.00 66.69 105 GLY A CA 1
ATOM 758 C C . GLY A 1 105 ? -4.806 5.080 24.113 1.00 66.69 105 GLY A C 1
ATOM 759 O O . GLY A 1 105 ? -4.248 4.007 24.295 1.00 66.69 105 GLY A O 1
ATOM 760 N N . ASP A 1 106 ? -5.224 5.834 25.127 1.00 66.81 106 ASP A N 1
ATOM 761 C CA . ASP A 1 106 ? -5.069 5.587 26.562 1.00 66.81 106 ASP A CA 1
ATOM 762 C C . ASP A 1 106 ? -6.347 4.996 27.185 1.00 66.81 106 ASP A C 1
ATOM 764 O O . ASP A 1 106 ? -6.597 5.071 28.400 1.00 66.81 106 ASP A O 1
ATOM 768 N N . CYS A 1 107 ? -7.203 4.436 26.337 1.00 63.69 107 CYS A N 1
ATOM 769 C CA . CYS A 1 107 ? -8.365 3.691 26.754 1.00 63.69 107 CYS A CA 1
ATOM 770 C C . CYS A 1 107 ? -7.897 2.317 27.241 1.00 63.69 107 CYS A C 1
ATOM 772 O O . CYS A 1 107 ? -7.785 1.368 26.469 1.00 63.69 107 CYS A O 1
ATOM 774 N N . ASN A 1 108 ? -7.593 2.223 28.536 1.00 56.97 108 ASN A N 1
ATOM 775 C CA . ASN A 1 108 ? -7.225 0.970 29.186 1.00 56.97 108 ASN A CA 1
ATOM 776 C C . ASN A 1 108 ? -8.495 0.141 29.434 1.00 56.97 108 ASN A C 1
ATOM 778 O O . ASN A 1 108 ? -8.942 -0.041 30.566 1.00 56.97 108 ASN A O 1
ATOM 782 N N . HIS A 1 109 ? -9.143 -0.274 28.346 1.00 62.88 109 HIS A N 1
ATOM 783 C CA . HIS A 1 109 ? -10.154 -1.311 28.406 1.00 62.88 109 HIS A CA 1
ATOM 784 C C . HIS A 1 109 ? -9.401 -2.585 28.733 1.00 62.88 109 HIS A C 1
ATOM 786 O O . HIS A 1 109 ? -8.593 -3.056 27.931 1.00 62.88 109 HIS A O 1
ATOM 792 N N . GLU A 1 110 ? -9.617 -3.104 29.935 1.00 52.88 110 GLU A N 1
ATOM 793 C CA . GLU A 1 110 ? -9.234 -4.465 30.267 1.00 52.88 110 GLU A CA 1
ATOM 794 C C . GLU A 1 110 ? -9.838 -5.332 29.160 1.00 52.88 110 GLU A C 1
ATOM 796 O O . GLU A 1 110 ? -11.062 -5.454 29.101 1.00 52.88 110 GLU A O 1
ATOM 801 N N . LYS A 1 111 ? -9.010 -5.795 28.199 1.00 51.34 111 LYS A N 1
ATOM 802 C CA . LYS A 1 111 ? -9.447 -6.674 27.105 1.00 51.34 111 LYS A CA 1
ATOM 803 C C . LYS A 1 111 ? -10.210 -7.769 27.813 1.00 51.34 111 LYS A C 1
ATOM 805 O O . LYS A 1 111 ? -9.586 -8.554 28.528 1.00 51.34 111 LYS A O 1
ATOM 810 N N . SER A 1 112 ? -11.538 -7.768 27.735 1.00 53.16 112 SER A N 1
ATOM 811 C CA . SER A 1 112 ? -12.268 -8.758 28.497 1.00 53.16 112 SER A CA 1
ATOM 812 C C . SER A 1 112 ? -11.902 -10.062 27.825 1.00 53.16 112 SER A C 1
ATOM 814 O O . SER A 1 112 ? -12.245 -10.294 26.667 1.00 53.16 112 SER A O 1
ATOM 816 N N . SER A 1 113 ? -11.153 -10.904 28.527 1.00 55.72 113 SER A N 1
ATOM 817 C CA . SER A 1 113 ? -10.711 -12.209 28.039 1.00 55.72 113 SER A CA 1
ATOM 818 C C . SER A 1 113 ? -11.880 -13.191 27.953 1.00 55.72 113 SER A C 1
ATOM 820 O O . SER A 1 113 ? -11.682 -14.385 28.148 1.00 55.72 113 SER A O 1
ATOM 822 N N . ILE A 1 114 ? -13.106 -12.699 27.725 1.00 61.72 114 ILE A N 1
ATOM 823 C CA . ILE A 1 114 ? -14.304 -13.490 27.493 1.00 61.72 114 ILE A CA 1
ATOM 824 C C . ILE A 1 114 ? -14.121 -14.099 26.104 1.00 61.72 114 ILE A C 1
ATOM 826 O O . ILE A 1 114 ? -14.288 -13.402 25.094 1.00 61.72 114 ILE A O 1
ATOM 830 N N . PRO A 1 115 ? -13.727 -15.380 26.037 1.00 65.62 115 PRO A N 1
ATOM 831 C CA . PRO A 1 115 ? -13.490 -16.026 24.768 1.00 65.62 115 PRO A CA 1
ATOM 832 C C . PRO A 1 115 ? -14.837 -16.272 24.101 1.00 65.62 115 PRO A C 1
ATOM 834 O O . PRO A 1 115 ? -15.805 -16.648 24.775 1.00 65.62 115 PRO A O 1
ATOM 837 N N . CYS A 1 116 ? -14.889 -16.105 22.782 1.00 74.81 116 CYS A N 1
ATOM 838 C CA . CYS A 1 116 ? -16.042 -16.542 22.016 1.00 74.81 116 CYS A CA 1
ATOM 839 C C . CYS A 1 116 ? -16.248 -18.051 22.236 1.00 74.81 116 CYS A C 1
ATOM 841 O O . CYS A 1 116 ? -15.317 -18.856 22.138 1.00 74.81 116 CYS A O 1
ATOM 843 N N . GLN A 1 117 ? -17.476 -18.441 22.580 1.00 78.19 117 GLN A N 1
ATOM 844 C CA . GLN A 1 117 ? -17.822 -19.844 22.847 1.00 78.19 117 GLN A CA 1
ATOM 845 C C . GLN A 1 117 ? -18.350 -20.567 21.604 1.00 78.19 117 GLN A C 1
ATOM 847 O O . GLN A 1 117 ? -18.721 -21.740 21.672 1.00 78.19 117 GLN A O 1
ATOM 852 N N . VAL A 1 118 ? -18.390 -19.877 20.465 1.00 83.56 118 VAL A N 1
ATOM 853 C CA . VAL A 1 118 ? -18.949 -20.391 19.220 1.00 83.56 118 VAL A CA 1
ATOM 854 C C . VAL A 1 118 ? -17.884 -21.135 18.412 1.00 83.56 118 VAL A C 1
ATOM 856 O O . VAL A 1 118 ? -16.697 -20.794 18.391 1.00 83.56 118 VAL A O 1
ATOM 859 N N . TYR A 1 119 ? -18.328 -22.188 17.730 1.00 85.75 119 TYR A N 1
ATOM 860 C CA . TYR A 1 119 ? -17.529 -22.922 16.758 1.00 85.75 119 TYR A CA 1
ATOM 861 C C . TYR A 1 119 ? -17.751 -22.351 15.361 1.00 85.75 119 TYR A C 1
ATOM 863 O O . TYR A 1 119 ? -18.874 -22.039 14.963 1.00 85.75 119 TYR A O 1
ATOM 871 N N . ARG A 1 120 ? -16.664 -22.242 14.601 1.00 85.12 120 ARG A N 1
ATOM 872 C CA . ARG A 1 120 ? -16.686 -21.816 13.200 1.00 85.12 120 ARG A CA 1
ATOM 873 C C . ARG A 1 120 ? -17.364 -22.881 12.331 1.00 85.12 120 ARG A C 1
ATOM 875 O O . ARG A 1 120 ? -17.420 -24.051 12.704 1.00 85.12 120 ARG A O 1
ATOM 882 N N . SER A 1 121 ? -17.791 -22.517 11.125 1.00 87.38 121 SER A N 1
ATOM 883 C CA . SER A 1 121 ? -18.399 -23.424 10.142 1.00 87.38 121 SER A CA 1
ATOM 884 C C . SER A 1 121 ? -17.464 -24.555 9.704 1.00 87.38 121 SER A C 1
ATOM 886 O O . SER A 1 121 ? -17.927 -25.599 9.253 1.00 87.38 121 SER A O 1
ATOM 888 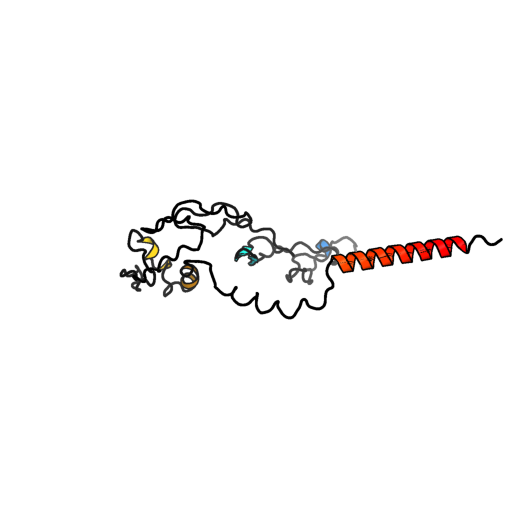N N . CYS A 1 122 ? -16.150 -24.385 9.885 1.00 89.75 122 CYS A N 1
ATOM 889 C CA . CYS A 1 122 ? -15.150 -25.433 9.685 1.00 89.75 122 CYS A CA 1
ATOM 890 C C . CYS A 1 122 ? -15.017 -26.416 10.864 1.00 89.75 122 CYS A C 1
ATOM 892 O O . CYS A 1 122 ? -14.247 -27.365 10.759 1.00 89.75 122 CYS A O 1
ATOM 894 N N . GLY A 1 123 ? -15.723 -26.194 11.978 1.00 86.88 123 GLY A N 1
ATOM 895 C CA . GLY A 1 123 ? -15.683 -27.036 13.178 1.00 86.88 123 GLY A CA 1
ATOM 896 C C . GLY A 1 123 ? -14.573 -26.698 14.179 1.00 86.88 123 GLY A C 1
ATOM 897 O O . GLY A 1 123 ? -14.481 -27.347 15.217 1.00 86.88 123 GLY A O 1
ATOM 898 N N . HIS A 1 124 ? -13.750 -25.679 13.919 1.00 88.88 124 HIS A N 1
ATOM 899 C CA . HIS A 1 124 ? -12.732 -25.210 14.865 1.00 88.88 124 HIS A CA 1
ATOM 900 C C . HIS A 1 124 ? -13.307 -24.186 15.846 1.00 88.88 124 HIS A C 1
ATOM 902 O O . HIS A 1 124 ? -14.190 -23.397 15.495 1.00 88.88 124 HIS A O 1
ATOM 908 N N . LYS A 1 125 ? -12.791 -24.190 17.080 1.00 85.19 125 LYS A N 1
ATOM 909 C CA . LYS A 1 125 ? -13.187 -23.230 18.115 1.00 85.19 125 LYS A CA 1
ATOM 910 C C . LYS A 1 125 ? -12.747 -21.820 17.712 1.00 85.19 125 LYS A C 1
ATOM 912 O O . LYS A 1 125 ? -11.649 -21.647 17.189 1.00 85.19 125 LYS A O 1
ATOM 917 N N . CYS A 1 126 ? -13.597 -20.818 17.931 1.00 81.94 126 CYS A N 1
ATOM 918 C CA . CYS A 1 126 ? -13.176 -19.437 17.750 1.00 81.94 126 CYS A CA 1
ATOM 919 C C . CYS A 1 126 ? -12.172 -19.033 18.845 1.00 81.94 126 CYS A C 1
ATOM 921 O O . CYS A 1 126 ? -12.409 -19.261 20.028 1.00 81.94 126 CYS A O 1
ATOM 923 N N . GLU A 1 127 ? -11.045 -18.449 18.440 1.00 73.75 127 GLU A N 1
ATOM 924 C CA . GLU A 1 127 ? -9.965 -18.016 19.342 1.00 73.75 127 GLU A CA 1
ATOM 925 C C . GLU A 1 127 ? -10.064 -16.519 19.693 1.00 73.75 127 GLU A C 1
ATOM 927 O O . GLU A 1 127 ? -9.287 -16.009 20.495 1.00 73.75 127 GLU A O 1
ATOM 932 N N . LEU A 1 128 ? -11.037 -15.811 19.112 1.00 71.75 128 LEU A N 1
ATOM 933 C CA . LEU A 1 128 ? -11.245 -14.380 19.312 1.00 71.75 128 LEU A CA 1
ATOM 934 C C . LEU A 1 128 ? -12.052 -14.099 20.589 1.00 71.75 128 LEU A C 1
ATOM 936 O O . LEU A 1 128 ? -12.830 -14.931 21.066 1.00 71.75 128 LEU A O 1
ATOM 940 N N . VAL A 1 129 ? -11.886 -12.892 21.127 1.00 68.38 129 VAL A N 1
ATOM 941 C CA . VAL A 1 129 ? -12.579 -12.406 22.330 1.00 68.38 129 VAL A CA 1
ATOM 942 C C . VAL A 1 129 ? -13.648 -11.368 21.968 1.00 68.38 129 VAL A C 1
ATOM 944 O O . VAL A 1 129 ? -13.488 -10.629 21.001 1.00 68.38 129 VAL A O 1
ATOM 947 N N . GLN A 1 130 ? -14.745 -11.333 22.734 1.00 62.31 130 GLN A N 1
ATOM 948 C CA . GLN A 1 130 ? -15.800 -10.298 22.695 1.00 62.31 130 GLN A CA 1
ATOM 949 C C . GLN A 1 130 ? -16.366 -9.893 21.311 1.00 62.31 130 GLN A C 1
ATOM 951 O O . GLN A 1 130 ? -16.525 -8.709 21.029 1.00 62.31 130 GLN A O 1
ATOM 956 N N . HIS A 1 131 ? -16.751 -10.849 20.459 1.00 65.62 131 HIS A N 1
ATOM 957 C CA . HIS A 1 131 ? -17.440 -10.548 19.186 1.00 65.62 131 HIS A CA 1
ATOM 958 C C . HIS A 1 131 ? -18.799 -11.269 19.038 1.00 65.62 131 HIS A C 1
ATOM 960 O O . HIS A 1 131 ? -19.282 -11.525 17.936 1.00 65.62 131 HIS A O 1
ATOM 966 N N . ASP A 1 132 ? -19.427 -11.607 20.167 1.00 54.94 132 ASP A N 1
ATOM 967 C CA . ASP A 1 132 ? -20.598 -12.495 20.235 1.00 54.94 132 ASP A CA 1
ATOM 968 C C . ASP A 1 132 ? -21.920 -11.867 19.757 1.00 54.94 132 ASP A C 1
ATOM 970 O O . ASP A 1 132 ? -22.906 -12.582 19.595 1.00 54.94 132 ASP A O 1
ATOM 974 N N . THR A 1 133 ? -21.983 -10.550 19.532 1.00 53.81 133 THR A N 1
ATOM 975 C CA . THR A 1 133 ? -23.276 -9.865 19.373 1.00 53.81 133 THR A CA 1
ATOM 976 C C . THR A 1 133 ? -23.840 -9.778 17.955 1.00 53.81 133 THR A C 1
ATOM 978 O O . THR A 1 133 ? -25.017 -9.472 17.875 1.00 53.81 133 THR A O 1
ATOM 981 N N . ASP A 1 134 ? -23.090 -10.064 16.876 1.00 52.66 134 ASP A N 1
ATOM 982 C CA . ASP A 1 134 ? -23.643 -10.287 15.512 1.00 52.66 134 ASP A CA 1
ATOM 983 C C . ASP A 1 134 ? -22.522 -10.552 14.480 1.00 52.66 134 ASP A C 1
ATOM 985 O O . ASP A 1 134 ? -22.112 -9.669 13.726 1.00 52.66 134 ASP A O 1
ATOM 989 N N . CYS A 1 135 ? -21.939 -11.757 14.461 1.00 61.34 135 CYS A N 1
ATOM 990 C CA . CYS A 1 135 ? -20.737 -12.021 13.649 1.00 61.34 135 CYS A CA 1
ATOM 991 C C . CYS A 1 135 ? -20.729 -13.384 12.935 1.00 61.34 135 CYS A C 1
ATOM 993 O O . CYS A 1 135 ? -19.706 -14.071 12.927 1.00 61.34 135 CYS A O 1
ATOM 995 N N . ALA A 1 136 ? -21.836 -13.789 12.300 1.00 63.69 136 ALA A N 1
ATOM 996 C CA . ALA A 1 136 ? -21.870 -15.017 11.487 1.00 63.69 136 ALA A CA 1
ATOM 997 C C . ALA A 1 136 ? -20.738 -15.069 10.436 1.00 63.69 136 ALA A C 1
ATOM 999 O O . ALA A 1 136 ? -20.185 -16.136 10.173 1.00 63.69 136 ALA A O 1
ATOM 1000 N N . GLU A 1 137 ? -20.336 -13.912 9.901 1.00 66.00 137 GLU A N 1
ATOM 1001 C CA . GLU A 1 137 ? -19.252 -13.792 8.921 1.00 66.00 137 GLU A CA 1
ATOM 1002 C C . GLU A 1 137 ? -17.874 -14.156 9.500 1.00 66.00 137 GLU A C 1
ATOM 1004 O O . GLU A 1 137 ? -17.080 -14.819 8.831 1.00 66.00 137 GLU A O 1
ATOM 1009 N N . LEU A 1 138 ? -17.599 -13.817 10.767 1.00 68.62 138 LEU A N 1
ATOM 1010 C CA . LEU A 1 138 ? -16.333 -14.165 11.429 1.00 68.62 138 LEU A CA 1
ATOM 1011 C C . LEU A 1 138 ? -16.237 -15.656 11.757 1.00 68.62 138 LEU A C 1
ATOM 1013 O O . LEU A 1 138 ? -15.133 -16.175 11.900 1.00 68.62 138 LEU A O 1
ATOM 1017 N N . HIS A 1 139 ? -17.368 -16.362 11.818 1.00 81.25 139 HIS A N 1
ATOM 1018 C CA . HIS A 1 139 ? -17.428 -17.802 12.049 1.00 81.25 139 HIS A CA 1
ATOM 1019 C C . HIS A 1 139 ? -17.312 -18.639 10.769 1.00 81.25 139 HIS A C 1
ATOM 1021 O O . HIS A 1 139 ? -17.647 -19.819 10.788 1.00 81.25 139 HIS A O 1
ATOM 1027 N N . SER A 1 140 ? -16.812 -18.089 9.661 1.00 83.50 140 SER A N 1
ATOM 1028 C CA . SER A 1 140 ? 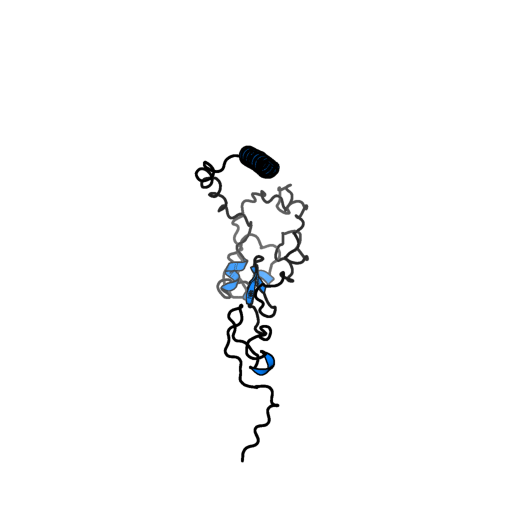-16.526 -18.862 8.448 1.00 83.50 140 SER A CA 1
ATOM 1029 C C . SER A 1 140 ? -15.189 -19.624 8.525 1.00 83.50 140 SER A C 1
ATOM 1031 O O . SER A 1 140 ? -14.337 -19.367 9.388 1.00 83.50 140 SER A O 1
ATOM 1033 N N . ARG A 1 141 ? -14.995 -20.570 7.593 1.00 83.94 141 ARG A N 1
ATOM 1034 C CA . ARG A 1 141 ? -13.713 -21.258 7.364 1.00 83.94 141 ARG A CA 1
ATOM 1035 C C . ARG A 1 141 ? -12.610 -20.273 6.972 1.00 83.94 141 ARG A C 1
ATOM 1037 O O . ARG A 1 141 ? -11.481 -20.441 7.422 1.00 83.94 141 ARG A O 1
ATOM 1044 N N . ASP A 1 142 ? -12.957 -19.253 6.193 1.00 82.62 142 ASP A N 1
ATOM 1045 C CA . ASP A 1 142 ? -12.011 -18.276 5.644 1.00 82.62 142 ASP A CA 1
ATOM 1046 C C . ASP A 1 142 ? -11.402 -17.376 6.717 1.00 82.62 142 ASP A C 1
ATOM 1048 O O . ASP A 1 142 ? -10.354 -16.795 6.497 1.00 82.62 142 ASP A O 1
ATOM 1052 N N . ASN A 1 143 ? -12.029 -17.292 7.892 1.00 75.12 143 ASN A N 1
ATOM 1053 C CA . ASN A 1 143 ? -11.532 -16.516 9.024 1.00 75.12 143 ASN A CA 1
ATOM 1054 C C . ASN A 1 143 ? -10.782 -17.377 10.062 1.00 75.12 143 ASN A C 1
ATOM 1056 O O . ASN A 1 143 ? -10.433 -16.886 11.137 1.00 75.12 143 ASN A O 1
ATOM 1060 N N . CYS A 1 144 ? -10.583 -18.675 9.802 1.00 83.25 144 CYS A N 1
ATOM 1061 C CA . CYS A 1 144 ? -9.991 -19.616 10.750 1.00 83.25 144 CYS A CA 1
ATOM 1062 C C . CYS A 1 144 ? -8.476 -19.739 10.552 1.00 83.25 144 CYS A C 1
ATOM 1064 O O . CYS A 1 144 ? -8.053 -20.334 9.567 1.00 83.25 144 CYS A O 1
ATOM 1066 N N . ALA A 1 145 ? -7.673 -19.316 11.534 1.00 78.75 145 ALA A N 1
ATOM 1067 C CA . ALA A 1 145 ? -6.210 -19.454 11.508 1.00 78.75 145 ALA A CA 1
ATOM 1068 C C . ALA A 1 145 ? -5.720 -20.909 11.331 1.00 78.75 145 ALA A C 1
ATOM 1070 O O . ALA A 1 145 ? -4.656 -21.151 10.771 1.00 78.75 145 ALA A O 1
ATOM 1071 N N . GLN A 1 146 ? -6.517 -21.900 11.749 1.00 81.94 146 GLN A N 1
ATOM 1072 C CA . GLN A 1 146 ? -6.198 -23.323 11.560 1.00 81.94 146 GLN A CA 1
ATOM 1073 C C . GLN A 1 146 ? -6.488 -23.827 10.132 1.00 81.94 146 GLN A C 1
ATOM 1075 O O . GLN A 1 146 ? -5.994 -24.880 9.740 1.00 81.94 146 GLN A O 1
ATOM 1080 N N . CYS A 1 147 ? -7.321 -23.125 9.356 1.00 82.88 147 CYS A N 1
ATOM 1081 C CA . CYS A 1 147 ? -7.633 -23.474 7.961 1.00 82.88 147 CYS A CA 1
ATOM 1082 C C . CYS A 1 147 ? -6.937 -22.567 6.945 1.00 82.88 147 CYS A C 1
ATOM 1084 O O . CYS A 1 147 ? -6.673 -23.018 5.833 1.00 82.88 147 CYS A O 1
ATOM 1086 N N . VAL A 1 148 ? -6.687 -21.316 7.324 1.00 81.44 148 VAL A N 1
ATOM 1087 C CA . VAL A 1 148 ? -6.062 -20.268 6.519 1.00 81.44 148 VAL A CA 1
ATOM 1088 C C . VAL A 1 148 ? -5.007 -19.604 7.414 1.00 81.44 148 VAL A C 1
ATOM 1090 O O . VAL A 1 148 ? -5.341 -18.702 8.181 1.00 81.44 148 VAL A O 1
ATOM 1093 N N . PRO A 1 149 ? -3.756 -20.096 7.417 1.00 69.75 149 PRO A N 1
ATOM 1094 C CA . PRO A 1 149 ? -2.702 -19.608 8.310 1.00 69.75 149 PRO A CA 1
ATOM 1095 C C . PRO A 1 149 ? -2.452 -18.100 8.198 1.00 69.75 149 PRO A C 1
ATOM 1097 O O . PRO A 1 149 ? -2.169 -17.457 9.205 1.00 69.75 149 PRO A O 1
ATOM 1100 N N . GLU A 1 150 ? -2.645 -17.526 7.006 1.00 64.31 150 GLU A N 1
ATOM 1101 C CA . GLU A 1 150 ? -2.491 -16.094 6.710 1.00 64.31 150 GLU A CA 1
ATOM 1102 C C . GLU A 1 150 ? -3.445 -15.210 7.529 1.00 64.31 150 GLU A C 1
ATOM 1104 O O . GLU A 1 150 ? -3.231 -14.012 7.699 1.00 64.31 150 GLU A O 1
ATOM 1109 N N . VAL A 1 151 ? -4.517 -15.797 8.056 1.00 64.81 151 VAL A N 1
ATOM 1110 C CA . VAL A 1 151 ? -5.500 -15.097 8.875 1.00 64.81 151 VAL A CA 1
ATOM 1111 C C . VAL A 1 151 ? -4.991 -14.846 10.294 1.00 64.81 151 VAL A C 1
ATOM 1113 O O . VAL A 1 151 ? -5.402 -13.873 10.924 1.00 64.81 151 VAL A O 1
ATOM 1116 N N . SER A 1 152 ? -4.067 -15.669 10.798 1.00 56.91 152 SER A N 1
ATOM 1117 C CA . SER A 1 152 ? -3.464 -15.472 12.124 1.00 56.91 152 SER A CA 1
ATOM 1118 C C . SER A 1 152 ? -2.793 -14.099 12.260 1.00 56.91 152 SER A C 1
ATOM 1120 O O . SER A 1 152 ? -2.793 -13.524 13.348 1.00 56.91 152 SER A O 1
ATOM 1122 N N . ASP A 1 153 ? -2.292 -13.556 11.149 1.00 52.34 153 ASP A N 1
ATOM 1123 C CA . ASP A 1 153 ? -1.565 -12.285 11.090 1.00 52.34 153 ASP A CA 1
ATOM 1124 C C . ASP A 1 153 ? -2.494 -11.057 11.026 1.00 52.34 153 ASP A C 1
ATOM 1126 O O . ASP A 1 153 ? -2.040 -9.925 11.167 1.00 52.34 153 ASP A O 1
ATOM 1130 N N . LEU A 1 154 ? -3.804 -11.258 10.826 1.00 48.69 154 LEU A N 1
ATOM 1131 C CA . LEU A 1 154 ? -4.797 -10.182 10.678 1.00 48.69 154 LEU A CA 1
ATOM 1132 C C . LEU A 1 154 ? -5.623 -9.922 11.946 1.00 48.69 154 LEU A C 1
ATOM 1134 O O . LEU A 1 154 ? -6.264 -8.877 12.056 1.00 48.69 154 LEU A O 1
ATOM 1138 N N . PHE A 1 155 ? -5.652 -10.870 12.889 1.00 48.31 155 PHE A N 1
ATOM 1139 C CA . PHE A 1 155 ? -6.547 -10.826 14.054 1.00 48.31 155 PHE A CA 1
ATOM 1140 C C . PHE A 1 155 ? -5.889 -10.342 15.356 1.00 48.31 155 PHE A C 1
ATOM 1142 O O . PHE A 1 155 ? -6.603 -10.024 16.310 1.00 48.31 155 PHE A O 1
ATOM 1149 N N . TYR A 1 156 ? -4.562 -10.213 15.397 1.00 40.50 156 TYR A N 1
ATOM 1150 C CA . TYR A 1 156 ? -3.848 -9.588 16.510 1.00 40.50 156 TYR A CA 1
ATOM 1151 C C . TYR A 1 156 ? -3.433 -8.159 16.155 1.00 40.50 156 TYR A C 1
ATOM 1153 O O . TYR A 1 156 ? -2.293 -7.928 15.790 1.00 40.50 156 TYR A O 1
ATOM 1161 N N . ASP A 1 157 ? -4.353 -7.203 16.305 1.00 33.25 157 ASP A N 1
ATOM 1162 C CA . ASP A 1 157 ? -3.975 -5.836 16.697 1.00 33.25 157 ASP A CA 1
ATOM 1163 C C . ASP A 1 157 ? -5.143 -5.059 17.337 1.00 33.25 157 ASP A C 1
ATOM 1165 O O . ASP A 1 157 ? -5.703 -4.117 16.769 1.00 33.25 157 ASP A O 1
ATOM 1169 N N . PRO A 1 158 ? -5.551 -5.406 18.572 1.00 39.44 158 PRO A N 1
ATOM 1170 C CA . PRO A 1 158 ? -6.194 -4.449 19.448 1.00 39.44 158 PRO A CA 1
ATOM 1171 C C . PRO A 1 158 ? -5.067 -3.652 20.117 1.00 39.44 158 PRO A C 1
ATOM 1173 O O . PRO A 1 158 ? -4.493 -4.127 21.103 1.00 39.44 158 PRO A O 1
ATOM 1176 N N . ILE A 1 159 ? -4.811 -2.452 19.579 1.00 33.84 159 ILE A N 1
ATOM 1177 C CA . ILE A 1 159 ? -3.822 -1.443 20.006 1.00 33.84 159 ILE A CA 1
ATOM 1178 C C . ILE A 1 159 ? -2.425 -1.654 19.392 1.00 33.84 159 ILE A C 1
ATOM 1180 O O . ILE A 1 159 ? -1.601 -2.389 19.924 1.00 33.84 159 ILE A O 1
ATOM 1184 N N . MET A 1 160 ? -2.125 -0.882 18.340 1.00 30.36 160 MET A N 1
ATOM 1185 C CA . MET A 1 160 ? -0.756 -0.472 18.006 1.00 30.36 160 MET A CA 1
ATOM 1186 C C . MET A 1 160 ? -0.216 0.423 19.132 1.00 30.36 160 MET A C 1
ATOM 1188 O O . MET A 1 160 ? -0.195 1.645 19.023 1.00 30.36 160 MET A O 1
ATOM 1192 N N . ILE A 1 161 ? 0.193 -0.197 20.232 1.00 34.22 161 ILE A N 1
ATOM 1193 C CA . ILE A 1 161 ? 1.268 0.280 21.094 1.00 34.22 161 ILE A CA 1
ATOM 1194 C C . ILE A 1 161 ? 2.112 -0.965 21.337 1.00 34.22 161 ILE A C 1
ATOM 1196 O O . ILE A 1 161 ? 1.899 -1.702 22.297 1.00 34.22 161 ILE A O 1
ATOM 1200 N N . SER A 1 162 ? 3.063 -1.230 20.443 1.00 32.12 162 SER A N 1
ATOM 1201 C CA . SER A 1 162 ? 4.238 -1.962 20.885 1.00 32.12 162 SER A CA 1
ATOM 1202 C C . SER A 1 162 ? 5.052 -1.003 21.752 1.00 32.12 162 SER A C 1
ATOM 1204 O O . SER A 1 162 ? 5.593 0.007 21.294 1.00 32.12 162 SER A O 1
ATOM 1206 N N . GLU A 1 163 ? 5.125 -1.321 23.040 1.00 40.84 163 GLU A N 1
ATOM 1207 C CA . GLU A 1 163 ? 6.080 -0.774 24.001 1.00 40.84 163 GLU A CA 1
ATOM 1208 C C . GLU A 1 163 ? 7.518 -1.232 23.689 1.00 40.84 163 GLU A C 1
ATOM 1210 O O . GLU A 1 163 ? 8.264 -1.613 24.579 1.00 40.84 163 GLU A O 1
ATOM 1215 N N . ASP A 1 164 ? 7.951 -1.112 22.431 1.00 40.16 164 ASP A N 1
ATOM 1216 C CA . ASP A 1 164 ? 9.367 -1.173 22.044 1.00 40.16 164 ASP A CA 1
ATOM 1217 C C . ASP A 1 164 ? 9.920 0.221 21.697 1.00 40.16 164 ASP A C 1
ATOM 1219 O O . ASP A 1 164 ? 11.020 0.373 21.169 1.00 40.16 164 ASP A O 1
ATOM 1223 N N . SER A 1 165 ? 9.204 1.278 22.096 1.00 43.47 165 SER A N 1
ATOM 1224 C CA . SER A 1 165 ? 9.809 2.601 22.330 1.00 43.47 165 SER A CA 1
ATOM 1225 C C . SER A 1 165 ? 10.428 2.731 23.734 1.00 43.47 165 SER A C 1
ATOM 1227 O O . SER A 1 165 ? 10.959 3.781 24.092 1.00 43.47 165 SER A O 1
ATOM 1229 N N . GLY A 1 166 ? 10.443 1.649 24.518 1.00 36.44 166 GLY A N 1
ATOM 1230 C CA . GLY A 1 166 ? 11.049 1.578 25.848 1.00 36.44 166 GLY A CA 1
ATOM 1231 C C . GLY A 1 166 ? 12.569 1.374 25.888 1.00 36.44 166 GLY A C 1
ATOM 1232 O O . GLY A 1 166 ? 13.063 0.914 26.912 1.00 36.44 166 GLY A O 1
ATOM 1233 N N . ASN A 1 167 ? 13.333 1.671 24.822 1.00 42.72 167 ASN A N 1
ATOM 1234 C CA . ASN A 1 167 ? 14.802 1.778 24.915 1.00 42.72 167 ASN A CA 1
ATOM 1235 C C . ASN A 1 167 ? 15.476 2.597 23.793 1.00 42.72 167 ASN A C 1
ATOM 1237 O O . ASN A 1 167 ? 16.496 2.180 23.241 1.00 42.72 167 ASN A O 1
ATOM 1241 N N . ILE A 1 168 ? 14.945 3.780 23.462 1.00 35.31 168 ILE A N 1
ATOM 1242 C CA . ILE A 1 168 ? 15.695 4.763 22.647 1.00 35.31 168 ILE A CA 1
ATOM 1243 C C . ILE A 1 168 ? 16.018 6.047 23.433 1.00 35.31 168 ILE A C 1
ATOM 1245 O O . ILE A 1 168 ? 16.916 6.783 23.042 1.00 35.31 168 ILE A O 1
ATOM 1249 N N . LEU A 1 169 ? 15.442 6.266 24.626 1.00 39.75 169 LEU A N 1
ATOM 1250 C CA . LEU A 1 169 ? 15.854 7.386 25.492 1.00 39.75 169 LEU A CA 1
ATOM 1251 C C . LEU A 1 169 ? 16.982 7.050 26.491 1.00 39.75 169 LEU A C 1
ATOM 1253 O O . LEU A 1 169 ? 17.590 7.962 27.039 1.00 39.75 169 LEU A O 1
ATOM 1257 N N . SER A 1 170 ? 17.340 5.773 26.674 1.00 43.72 170 SER A N 1
ATOM 1258 C CA . SER A 1 170 ? 18.498 5.341 27.489 1.00 43.72 170 SER A CA 1
ATOM 1259 C C . SER A 1 170 ? 19.731 4.932 26.673 1.00 43.72 170 SER A C 1
ATOM 1261 O O . SER A 1 170 ? 20.735 4.519 27.244 1.00 43.72 170 SER A O 1
ATOM 1263 N N . LYS A 1 171 ? 19.699 5.082 25.342 1.00 39.41 171 LYS A N 1
ATOM 1264 C CA . LYS A 1 171 ? 20.887 4.939 24.474 1.00 39.41 171 LYS A CA 1
ATOM 1265 C C . LYS A 1 171 ? 21.303 6.231 23.766 1.00 39.41 171 LYS A C 1
ATOM 1267 O O . LYS A 1 171 ? 22.249 6.217 22.988 1.00 39.41 171 LYS A O 1
ATOM 1272 N N . MET A 1 172 ? 20.661 7.355 24.089 1.00 40.88 172 MET A N 1
ATOM 1273 C CA . MET A 1 172 ? 21.080 8.693 23.648 1.00 40.88 172 MET A CA 1
ATOM 1274 C C . MET A 1 172 ? 21.801 9.497 24.745 1.00 40.88 172 MET A C 1
ATOM 1276 O O . MET A 1 172 ? 22.046 10.682 24.559 1.00 40.88 172 MET A O 1
ATOM 1280 N N . GLN A 1 173 ? 22.180 8.878 25.871 1.00 47.16 173 GLN A N 1
ATOM 1281 C CA . GLN A 1 173 ? 22.934 9.566 26.931 1.00 47.16 173 GLN A CA 1
ATOM 1282 C C . GLN A 1 173 ? 24.465 9.471 26.818 1.00 47.16 173 GLN A C 1
ATOM 1284 O O . GLN A 1 173 ? 25.135 10.153 27.579 1.00 47.16 173 GLN A O 1
ATOM 1289 N N . ASP A 1 174 ? 25.025 8.771 25.821 1.00 45.22 174 ASP A N 1
ATOM 1290 C CA . ASP A 1 174 ? 26.490 8.665 25.657 1.00 45.22 174 ASP A CA 1
ATOM 1291 C C . ASP A 1 174 ? 27.020 9.043 24.255 1.00 45.22 174 ASP A C 1
ATOM 1293 O O . ASP A 1 174 ? 28.146 8.694 23.904 1.00 45.22 174 ASP A O 1
ATOM 1297 N N . ALA A 1 175 ? 26.254 9.775 23.434 1.00 43.78 175 ALA A N 1
ATOM 1298 C CA . ALA A 1 175 ? 26.698 10.141 22.077 1.00 43.78 175 ALA A CA 1
ATOM 1299 C C . ALA A 1 175 ? 26.466 11.607 21.662 1.00 43.78 175 ALA A C 1
ATOM 1301 O O . ALA A 1 175 ? 26.513 11.899 20.472 1.00 43.78 175 ALA A O 1
ATOM 1302 N N . ASP A 1 176 ? 26.273 12.533 22.610 1.00 38.88 176 ASP A N 1
ATOM 1303 C CA . ASP A 1 176 ? 26.181 13.976 22.301 1.00 38.88 176 ASP A CA 1
ATOM 1304 C C . ASP A 1 176 ? 27.075 14.858 23.196 1.00 38.88 176 ASP A C 1
ATOM 1306 O O . ASP A 1 176 ? 26.789 16.015 23.489 1.00 38.88 176 ASP A O 1
ATOM 1310 N N . ALA A 1 177 ? 28.206 14.303 23.645 1.00 45.22 177 ALA A N 1
ATOM 1311 C CA . ALA A 1 177 ? 29.208 15.023 24.436 1.00 45.22 177 ALA A CA 1
ATOM 1312 C C . ALA A 1 177 ? 30.362 15.620 23.600 1.00 45.22 177 ALA A C 1
ATOM 1314 O O . ALA A 1 177 ? 31.365 16.044 24.173 1.00 45.22 177 ALA A O 1
ATOM 1315 N N . GLN A 1 178 ? 30.278 15.645 22.262 1.00 52.72 178 GLN A N 1
ATOM 1316 C CA . GLN A 1 178 ? 31.384 16.146 21.421 1.00 52.72 178 GLN A CA 1
ATOM 1317 C C . GLN A 1 178 ? 31.001 17.129 20.316 1.00 52.72 178 GLN A C 1
ATOM 1319 O O . GLN A 1 178 ? 31.896 17.613 19.621 1.00 52.72 178 GLN A O 1
ATOM 1324 N N . LEU A 1 179 ? 29.729 17.496 20.162 1.00 48.12 179 LEU A N 1
ATOM 1325 C CA . LEU A 1 179 ? 29.366 18.542 19.212 1.00 48.12 179 LEU A CA 1
ATOM 1326 C C . LEU A 1 179 ? 29.109 19.854 19.962 1.00 48.12 179 LEU A C 1
ATOM 1328 O O . LEU A 1 179 ? 28.198 19.924 20.787 1.00 48.12 179 LEU A O 1
ATOM 1332 N N . PRO A 1 180 ? 29.934 20.898 19.740 1.00 49.22 180 PRO A N 1
ATOM 1333 C CA . PRO A 1 180 ? 29.734 22.170 20.409 1.00 49.22 180 PRO A CA 1
ATOM 1334 C C . PRO A 1 180 ? 28.372 22.756 20.002 1.00 49.22 180 PRO A C 1
ATOM 1336 O O . PRO A 1 180 ? 27.974 22.610 18.841 1.00 49.22 180 PRO A O 1
ATOM 1339 N N . PRO A 1 181 ? 27.668 23.438 20.928 1.00 58.00 181 PRO A N 1
ATOM 1340 C CA . PRO A 1 181 ? 26.373 24.052 20.663 1.00 58.00 181 PRO A CA 1
ATOM 1341 C C . PRO A 1 181 ? 26.397 24.862 19.369 1.00 58.00 181 PRO A C 1
ATOM 1343 O O . PRO A 1 181 ? 27.390 25.529 19.075 1.00 58.00 181 PRO A O 1
ATOM 1346 N N . LEU A 1 182 ? 25.291 24.860 18.622 1.00 48.44 182 LEU A N 1
ATOM 1347 C CA . LEU A 1 182 ? 25.162 25.599 17.359 1.00 48.44 182 LEU A CA 1
ATOM 1348 C C . LEU A 1 182 ? 25.612 27.067 17.485 1.00 48.44 182 LEU A C 1
ATOM 1350 O O . LEU A 1 182 ? 26.215 27.598 16.559 1.00 48.44 182 LEU A O 1
ATOM 1354 N N . GLN A 1 183 ? 25.431 27.684 18.658 1.00 53.19 183 GLN A N 1
ATOM 1355 C CA . GLN A 1 183 ? 25.939 29.023 18.975 1.00 53.19 183 GLN A CA 1
ATOM 1356 C C . GLN A 1 183 ? 27.475 29.147 18.875 1.00 53.19 183 GLN A C 1
ATOM 1358 O O . GLN A 1 183 ? 27.978 30.127 18.335 1.00 53.19 183 GLN A O 1
ATOM 1363 N N . LEU A 1 184 ? 28.223 28.148 19.360 1.00 56.94 184 LEU A N 1
ATOM 1364 C CA . LEU A 1 184 ? 29.687 28.093 19.280 1.00 56.94 184 LEU A CA 1
ATOM 1365 C C . LEU A 1 184 ? 30.162 27.808 17.853 1.00 56.94 184 LEU A C 1
ATOM 1367 O O . LEU A 1 184 ? 31.185 28.340 17.427 1.00 56.94 184 LEU A O 1
ATOM 1371 N N . ARG A 1 185 ? 29.416 26.995 17.094 1.00 61.75 18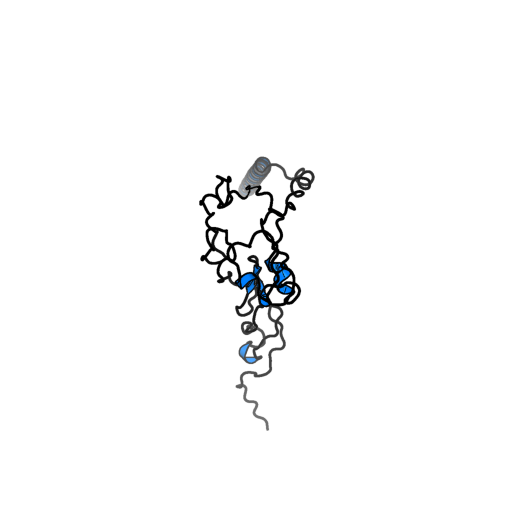5 ARG A N 1
ATOM 1372 C CA . ARG A 1 185 ? 29.714 26.738 15.678 1.00 61.75 185 ARG A CA 1
ATOM 1373 C C . ARG A 1 185 ? 29.509 27.995 14.829 1.00 61.75 185 ARG A C 1
ATOM 1375 O O . ARG A 1 185 ? 30.315 28.249 13.942 1.00 61.75 185 ARG A O 1
ATOM 1382 N N . ILE A 1 186 ? 28.481 28.788 15.136 1.00 70.81 186 ILE A N 1
ATOM 1383 C CA . ILE A 1 186 ? 28.237 30.093 14.508 1.00 70.81 186 ILE A CA 1
ATOM 1384 C C . ILE A 1 186 ? 29.363 31.074 14.859 1.00 70.81 186 ILE A C 1
ATOM 1386 O O . ILE A 1 186 ? 29.930 31.663 13.947 1.00 70.81 186 ILE A O 1
ATOM 1390 N N . GLN A 1 187 ? 29.784 31.158 16.127 1.00 70.38 187 GLN A N 1
ATOM 1391 C CA . GLN A 1 187 ? 30.919 32.006 16.527 1.00 70.38 187 GLN A CA 1
ATOM 1392 C C . GLN A 1 187 ? 32.231 31.639 15.817 1.00 70.38 187 GLN A C 1
ATOM 1394 O O . GLN A 1 187 ? 32.955 32.526 15.375 1.00 70.38 187 GLN A O 1
ATOM 1399 N N . TYR A 1 188 ? 32.531 30.345 15.663 1.00 64.25 188 TYR A N 1
ATOM 1400 C CA . TYR A 1 188 ? 33.720 29.899 14.928 1.00 64.25 188 TYR A CA 1
ATOM 1401 C C . TYR A 1 188 ? 33.663 30.276 13.444 1.00 64.25 188 TYR A C 1
ATOM 1403 O O . TYR A 1 188 ? 34.659 30.734 12.893 1.00 64.25 188 TYR A O 1
ATOM 1411 N N . LEU A 1 189 ? 32.499 30.131 12.805 1.00 70.38 189 LEU A N 1
ATOM 1412 C CA . LEU A 1 189 ? 32.321 30.512 11.403 1.00 70.38 189 LEU A CA 1
ATOM 1413 C C . LEU A 1 189 ? 32.399 32.033 11.211 1.00 70.38 189 LEU A C 1
ATOM 1415 O O . LEU A 1 189 ? 32.995 32.494 10.243 1.00 70.38 189 LEU A O 1
ATOM 1419 N N . GLU A 1 190 ? 31.856 32.824 12.138 1.00 77.19 190 GLU A N 1
ATOM 1420 C CA . GLU A 1 190 ? 31.980 34.287 12.115 1.00 77.19 190 GLU A CA 1
ATOM 1421 C C . GLU A 1 190 ? 33.441 34.736 12.268 1.00 77.19 190 GLU A C 1
ATOM 1423 O O . GLU A 1 190 ? 33.881 35.653 11.570 1.00 77.19 190 GLU A O 1
ATOM 1428 N N . GLN A 1 191 ? 34.217 34.054 13.116 1.00 73.50 191 GLN A N 1
ATOM 1429 C CA . GLN A 1 191 ? 35.638 34.334 13.314 1.00 73.50 191 GLN A CA 1
ATOM 1430 C C . GLN A 1 191 ? 36.482 33.942 12.088 1.00 73.50 191 GLN A C 1
ATOM 1432 O O . GLN A 1 191 ? 37.313 34.730 11.643 1.00 73.50 191 GLN A O 1
ATOM 1437 N N . GLU A 1 192 ? 36.205 32.793 11.463 1.00 73.25 192 GLU A N 1
ATOM 1438 C CA . GLU A 1 192 ? 36.853 32.385 10.208 1.00 73.25 192 GLU A CA 1
ATOM 1439 C C . GLU A 1 192 ? 36.514 33.327 9.042 1.00 73.25 192 GLU A C 1
ATOM 1441 O O . GLU A 1 192 ? 37.371 33.618 8.205 1.00 73.25 192 GLU A O 1
ATOM 1446 N N . ILE A 1 193 ? 35.285 33.847 8.974 1.00 70.88 193 ILE A N 1
ATOM 1447 C CA . ILE A 1 193 ? 34.904 34.851 7.969 1.00 70.88 193 ILE A CA 1
ATOM 1448 C C . ILE A 1 193 ? 35.667 36.162 8.210 1.00 70.88 193 ILE A C 1
ATOM 1450 O O . ILE A 1 193 ? 36.150 36.768 7.249 1.00 70.88 193 ILE A O 1
ATOM 1454 N N . PHE A 1 194 ? 35.830 36.581 9.468 1.00 71.69 194 PHE A N 1
ATOM 1455 C CA . PHE A 1 194 ? 36.586 37.783 9.829 1.00 71.69 194 PHE A CA 1
ATOM 1456 C C . PHE A 1 194 ? 38.085 37.655 9.503 1.00 71.69 194 PHE A C 1
ATOM 1458 O O . PHE A 1 194 ? 38.665 38.557 8.891 1.00 71.69 194 PHE A O 1
ATOM 1465 N N . ASP A 1 195 ? 38.701 36.513 9.817 1.00 69.81 195 ASP A N 1
ATOM 1466 C CA . ASP A 1 195 ? 40.116 36.248 9.530 1.00 69.81 195 ASP A CA 1
ATOM 1467 C C . ASP A 1 195 ? 40.388 36.167 8.018 1.00 69.81 195 ASP A C 1
ATOM 1469 O O . ASP A 1 195 ? 41.356 36.751 7.518 1.00 69.81 195 ASP A O 1
ATOM 1473 N N . ASN A 1 196 ? 39.483 35.546 7.253 1.00 65.62 196 ASN A N 1
ATOM 1474 C CA . ASN A 1 196 ? 39.578 35.499 5.793 1.00 65.62 196 ASN A CA 1
ATOM 1475 C C . ASN A 1 196 ? 39.399 36.884 5.146 1.00 65.62 196 ASN A C 1
ATOM 1477 O O . ASN A 1 196 ? 40.093 37.208 4.180 1.00 65.62 196 ASN A O 1
ATOM 1481 N N . GLN A 1 197 ? 38.529 37.745 5.684 1.00 66.75 197 GLN A N 1
ATOM 1482 C CA . GLN A 1 197 ? 38.415 39.135 5.222 1.00 66.75 197 GLN A CA 1
ATOM 1483 C C . GLN A 1 197 ? 39.678 39.955 5.545 1.00 66.75 197 GLN A C 1
ATOM 1485 O O . GLN A 1 197 ? 40.109 40.766 4.719 1.00 66.75 197 GLN A O 1
ATOM 1490 N N . GLY A 1 198 ? 40.327 39.704 6.687 1.00 60.59 198 GLY A N 1
ATOM 1491 C CA . GLY A 1 198 ? 41.614 40.306 7.049 1.00 60.59 198 GLY A CA 1
ATOM 1492 C C . GLY A 1 198 ? 42.773 39.885 6.133 1.00 60.59 198 GLY A C 1
ATOM 1493 O O . GLY A 1 198 ? 43.600 40.717 5.754 1.00 60.59 198 GLY A O 1
ATOM 1494 N N . GLU A 1 199 ? 42.818 38.618 5.717 1.00 58.97 199 GLU A N 1
ATOM 1495 C CA . GLU A 1 199 ? 43.791 38.082 4.749 1.00 58.97 199 GLU A CA 1
ATOM 1496 C C . GLU A 1 199 ? 43.602 38.678 3.340 1.00 58.97 199 GLU A C 1
ATOM 1498 O O . GLU A 1 199 ? 44.579 39.033 2.669 1.00 58.97 199 GLU A O 1
ATOM 1503 N N . ILE A 1 200 ? 42.351 38.871 2.903 1.00 57.25 200 ILE A N 1
ATOM 1504 C CA . ILE A 1 200 ? 42.021 39.485 1.606 1.00 57.25 200 ILE A CA 1
ATOM 1505 C C . ILE A 1 200 ? 42.445 40.963 1.570 1.00 57.25 200 ILE A C 1
ATOM 1507 O O . ILE A 1 200 ? 43.020 41.415 0.577 1.00 57.25 200 ILE A O 1
ATOM 1511 N N . GLN A 1 201 ? 42.264 41.714 2.662 1.00 57.72 201 GLN A N 1
ATOM 1512 C CA . GLN A 1 201 ? 42.735 43.103 2.738 1.00 57.72 201 GLN A CA 1
ATOM 1513 C C . GLN A 1 201 ? 44.269 43.217 2.795 1.00 57.72 201 GLN A C 1
ATOM 1515 O O . GLN A 1 201 ? 44.836 44.140 2.209 1.00 57.72 201 GLN A O 1
ATOM 1520 N N . ARG A 1 202 ? 44.974 42.259 3.418 1.00 56.72 202 ARG A N 1
ATOM 1521 C CA . ARG A 1 202 ? 46.451 42.216 3.405 1.00 56.72 202 ARG A CA 1
ATOM 1522 C C . ARG A 1 202 ? 47.040 41.814 2.052 1.00 56.72 202 ARG A C 1
ATOM 1524 O O . ARG A 1 202 ? 48.152 42.244 1.745 1.00 56.72 202 ARG A O 1
ATOM 1531 N N . ARG A 1 203 ? 46.332 41.011 1.249 1.00 55.81 203 ARG A N 1
ATOM 1532 C CA . ARG A 1 203 ? 46.717 40.707 -0.142 1.00 55.81 203 ARG A CA 1
ATOM 1533 C C . ARG A 1 203 ? 46.521 41.923 -1.046 1.00 55.81 203 ARG A C 1
ATOM 1535 O O . ARG A 1 203 ? 47.477 42.337 -1.688 1.00 55.81 203 ARG A O 1
ATOM 1542 N N . ASN A 1 204 ? 45.372 42.592 -0.955 1.00 52.88 204 ASN A N 1
ATOM 1543 C CA . ASN A 1 204 ? 45.096 43.812 -1.727 1.00 52.88 204 ASN A CA 1
ATOM 1544 C C . ASN A 1 204 ? 45.979 45.018 -1.331 1.00 52.88 204 ASN A C 1
ATOM 1546 O O . ASN A 1 204 ? 46.108 45.965 -2.101 1.00 52.88 204 ASN A O 1
ATOM 1550 N N . GLY A 1 205 ? 46.609 44.996 -0.149 1.00 54.38 205 GLY A N 1
ATOM 1551 C CA . GLY A 1 205 ? 47.580 46.008 0.290 1.00 54.38 205 GLY A CA 1
ATOM 1552 C C . GLY A 1 205 ? 49.039 45.750 -0.119 1.00 54.38 205 GLY A C 1
ATOM 1553 O O . GLY A 1 205 ? 49.878 46.628 0.081 1.00 54.38 205 GLY A O 1
ATOM 1554 N N . LYS A 1 206 ? 49.376 44.573 -0.670 1.00 53.09 206 LYS A N 1
ATOM 1555 C CA . LYS A 1 206 ? 50.743 44.249 -1.134 1.00 53.09 206 LYS A CA 1
ATOM 1556 C C . LYS A 1 206 ? 50.979 44.546 -2.617 1.00 53.09 206 LYS A C 1
ATOM 1558 O O . LYS A 1 206 ? 52.136 44.654 -3.011 1.00 53.09 206 LYS A O 1
ATOM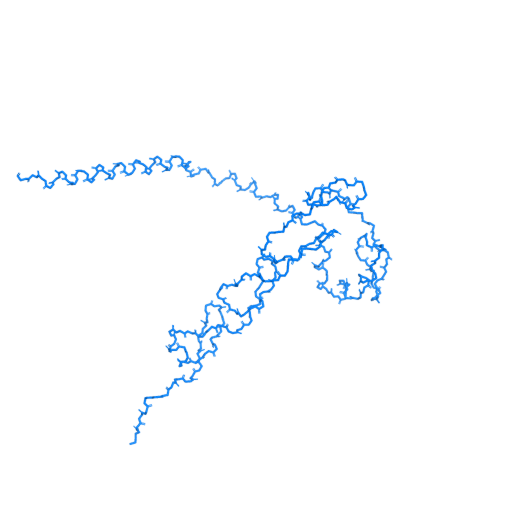 1563 N N . ASP A 1 207 ? 49.917 44.789 -3.382 1.00 51.78 207 ASP A N 1
ATOM 1564 C CA . ASP A 1 207 ? 49.991 45.086 -4.819 1.00 51.78 207 ASP A CA 1
ATOM 1565 C C . ASP A 1 207 ? 50.073 46.592 -5.139 1.00 51.78 207 ASP A C 1
ATOM 1567 O O . ASP A 1 207 ? 49.997 46.989 -6.297 1.00 51.78 207 ASP A O 1
ATOM 1571 N N . ASN A 1 208 ? 50.275 47.448 -4.127 1.00 50.19 208 ASN A N 1
ATOM 1572 C CA . ASN A 1 208 ? 50.421 48.899 -4.298 1.00 50.19 208 ASN A CA 1
ATOM 1573 C C . ASN A 1 208 ? 51.702 49.444 -3.633 1.00 50.19 208 ASN A C 1
ATOM 1575 O O . ASN A 1 208 ? 51.679 50.372 -2.823 1.00 50.19 208 ASN A O 1
ATOM 1579 N N . LYS A 1 209 ? 52.843 48.831 -3.968 1.00 48.78 209 LYS A N 1
ATOM 1580 C CA . LYS A 1 209 ? 54.178 49.422 -3.798 1.00 48.78 209 LYS A CA 1
ATOM 1581 C C . LYS A 1 209 ? 54.869 49.490 -5.163 1.00 48.78 209 LYS A C 1
ATOM 1583 O O . LYS A 1 209 ? 55.603 48.581 -5.539 1.00 48.78 209 LYS A O 1
ATOM 1588 N N . PHE A 1 210 ? 54.600 50.579 -5.872 1.00 42.50 210 PHE A N 1
ATOM 1589 C CA . PHE A 1 210 ? 55.501 51.200 -6.839 1.00 42.50 210 PHE A CA 1
ATOM 1590 C C . PHE A 1 210 ? 55.738 52.638 -6.381 1.00 42.50 210 PHE A C 1
ATOM 1592 O O . PHE A 1 210 ? 54.769 53.247 -5.873 1.00 42.50 210 PHE A O 1
#

Radius of gyration: 32.19 Å; chains: 1; bounding box: 79×78×85 Å

Secondary structure (DSSP, 8-state):
-------PPP-SB--PBPTTSPBP-SBTTTTGGGTSPPPP-SB--PBPTTS-B--SBP-SSPPPP-SBP--B-SS-B--SBTTSPPPPP-SBPSSTT--SBGGGS---------B--PBPTTSPBP--BS-TTS-TTTTSGGG-TTT-GGGTTTS--S----S--TTSSSSSSSS-SSS--HHHHHHHHHHHHHHHHHHHHHHHTTS---

=== Feature glossary ===
A reading guide for the features in this record.

Start from the sequence.

  · This is the polypeptide sequence — one letter per residue, N-terminus first. Length ranges from a few dozen residues for small domains to over a thousand for large multi-domain proteins.

Fold it, and you get atomic coordinates and the backbone conformation that goes with them.

  · Structure coordinates are given as an mmCIF _atom_site loop: one row per atom with element, residue name, chain id, sequence number, and x/y/z position in Å. Only the four main-chain atoms per residue are included here; side chains are omitted to keep the record compact.

  · Backbone dihedral angles. Every residue except chain termini has a φ (preceding-C → N → Cα → C) and a ψ (N → Cα → C → next-N). They are reported in degrees following the IUPAC sign convention. Secondary structure is essentially a statement about which (φ, ψ) basin each residue occupies.

  · The SS8 string is DSSP's per-residue secondary-structure call. α-helix (H) means an i→i+4 H-bond ladder; β-strand (E) means the residue participates in a β-sheet; 3₁₀ (G) and π (I) are tighter and wider helices; T/S are turns/bends; '-' is loop.

  · SS3 is a coarse helix/strand/coil call (letters a/b/c) made by the P-SEA algorithm from inter-Cα distances and dihedrals. It is less detailed than DSSP but needs only Cα positions.

Summarize the fold with a handful of shape descriptors and a per-residue structural alphabet.

  · Radius of gyration (Rg) is the root-mean-square distance of Cα atoms from their centroid — a single number for overall size and compactness. A globular domain of N residues has Rg ≈ 2.2·N^0.38 Å; an extended or disordered chain has a much larger Rg. The Cα contact count is the number of residue pairs whose Cα atoms are within 8 Å and are more than four positions apart in sequence — a standard proxy for tertiary packing density. The bounding box is the smallest axis-aligned box enclosing all Cα atoms.

  · The Foldseek 3Di string encodes local tertiary geometry as a 20-letter alphabet — one character per residue — derived from the relative positions of nearby Cα atoms. Unlike the amino-acid sequence, 3Di is a direct function of the 3D structure, so two proteins with the same fold have similar 3Di strings even at low sequence identity.

  · Solvent-accessible surface area (SASA) is the area in Å² traced out by the centre of a 1.4 Å probe sphere (a water molecule) rolled over the protein's van der Waals surface (Shrake–Rupley / Lee–Richards construction). Buried residues have near-zero SASA; fully exposed residues can ex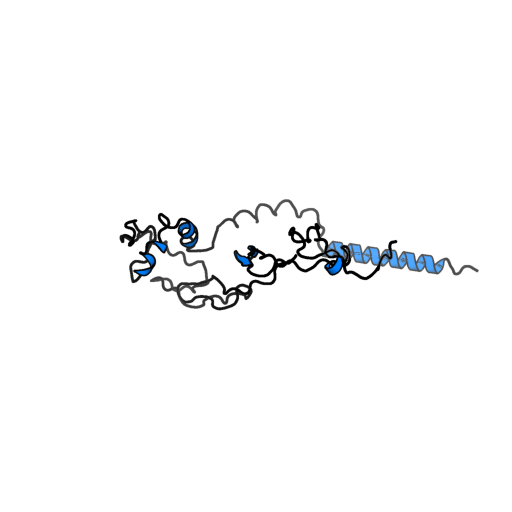ceed 200 Å². The total SASA scales roughly with the number of surface residues.

Ask how reliable the model is.

  · pLDDT (predicted Local Distance Difference Test) is AlphaFold's per-residue confidence score, ranging from 0 to 100. Values above 90 indicate high confidence (typically well-packed cores); 70–90 is confident; 50–70 low confidence; below 50 usually means the region is disordered or the prediction is unreliable there. AlphaFold stores pLDDT in the mmCIF B-factor column.

  · B-factor (Debye–Waller factor) reflects atomic displacement in the crystal lattice. It is an experimental observable (units Å²), not a prediction; low values mean the atom is pinned down, high values mean it moves or is heterogeneous across the crystal.

  · Predicted Aligned Error (PAE) is an AlphaFold confidence matrix: entry (i, j) is the expected error in the position of residue j, in ångströms, when the prediction is superimposed on the true structure at residue i. Low PAE within a block of residues means that block is internally rigid and well-predicted; high PAE between two blocks means their relative placement is uncertain even if each block individually is confident.

Place it in context: what it resembles, what it is annotated as, and how it looks.

  · Nearest PDB neighbors are the top structural matches found by Foldseek when searching this structure against the entire Protein Data Bank. Each hit reports a TM-score (0 to 1; >0.5 almost always implies the same fold) and an E-value. These are *structural* homologs — they may share no detectable sequence similarity.

  · Functional annotations link the protein to curated databases. InterPro entries identify conserved domains and families by matching the sequence against member-database signatures (Pfam, PROSITE, CDD, …). Gene Ontology (GO) terms describe molecular function, biological process, and cellular component in a controlled vocabulary. CATH places the structure in a hierarchical fold classification (Class/Architecture/Topology/Homologous-superfamily). The organism is the source species.

  · Three diagnostic plots accompany the record. The Cα contact map visualizes the tertiary structure as a 2D adjacency matrix (8 Å cutoff, sequence-local contacts suppressed). The Ramachandran plot shows the distribution of backbone (φ, ψ) torsions, with points in the α and β basins reflecting secondary structure content. The PAE plot shows AlphaFold's inter-residue confidence as a color matrix.

  · Six rendered views show the 3D structure from the faces of a cube — i.e. along ±x, ±y, ±z. Rendering representation is drawn randomly per protein from cartoon (secondary-structure ribbons), sticks (backbone bonds), or molecular surface; coloring is either N→C rainbow (blue at the N-terminus through red at the C-terminus) or one color per chain.